Protein AF-0000000079570274 (afdb_homodimer)

Foldseek 3Di:
DAAEEEAAEAEPVFARPDPDDLDDPQDDDPVVLVVVVVQLVQAAEEEAEDVVLVVCQVPLVPCPPRPSCPSVSVQHHQYEYEDQPDDDSPHHNYDYDYDQLCVVLVVVRPDDGGHYYYYDRQVSLASNLVSVSHFKYKYWYGHDDPPDHDGNYDPPRDQPDWAWDDWDADPNRIIITMTTSDPPPDD/DAAEEEAAEAEPVFARPDPDDLDDPQDDDPVVLVVVVVQLVQAAEEEAEDVVLVVCQVPLVPCPPRPSCPSVSVQHHQYEYEDDPDDDSPHHNYDYDYDQLCVVLVVVRPDDGGHYYYYDRQVSLASNLVSVSHFKYKYWYGHDDPPDHDGNYDPPRDQPDWAWDDWDADPNRIIITMTTSDPPPDD

Organism: NCBI:txid1891644

Sequence (374 aa):
MRKLAITQNITLDGRIEMLDDWFDPNDQDAELLAELMRQSASEEYLLLGRQTFEDFRGYWPKQTDDTTGITAHLNQVTKVAVSSSMTDPDWENSTVAVGDPVAIARDLKQGEGGDIVVTGSITLCHALLFGDVVDELRLFYYPVVQGRGRRLFPKEYAVPRLRLLDVQQFTSGVTYAAYSLLIDKEKMRKLAITQNITLDGRIEMLDDWFDPNDQDAELLAELMRQSASEEYLLLGRQTFEDFRGYWPKQTDDTTGITAHLNQVTKVAVSSSMTDPDWENSTVAVGDPVAIARDLKQGEGGDIVVTGSITLCHALLFGDVVDELRLFYYPVVQGRGRRLFPKEYAVPRLRLLDVQQFTSGVTYAAYSLLIDKEK

Structure (mmCIF, N/CA/C/O backbone):
data_AF-0000000079570274-model_v1
#
loop_
_entity.id
_entity.type
_entity.pdbx_description
1 polymer 'Dihydrofolate reductase'
#
loop_
_atom_site.group_PDB
_atom_site.id
_atom_site.type_symbol
_atom_site.label_atom_id
_atom_site.label_alt_id
_atom_site.label_comp_id
_atom_site.label_asym_id
_atom_site.label_entity_id
_atom_site.label_seq_id
_atom_site.pdbx_PDB_ins_code
_atom_site.Cartn_x
_atom_site.Cartn_y
_atom_site.Cartn_z
_atom_site.occupancy
_atom_site.B_iso_or_equiv
_atom_site.auth_seq_id
_atom_site.auth_comp_id
_atom_site.auth_asym_id
_atom_site.auth_atom_id
_atom_site.pdbx_PDB_model_num
ATOM 1 N N . MET A 1 1 ? -16.953 -24.047 -1.393 1 91.75 1 MET A N 1
ATOM 2 C CA . MET A 1 1 ? -16.188 -23.562 -2.535 1 91.75 1 MET A CA 1
ATOM 3 C C . MET A 1 1 ? -14.758 -23.234 -2.129 1 91.75 1 MET A C 1
ATOM 5 O O . MET A 1 1 ? -14.516 -22.766 -1.012 1 91.75 1 MET A O 1
ATOM 9 N N . ARG A 1 2 ? -13.828 -23.562 -3.053 1 97.06 2 ARG A N 1
ATOM 10 C CA . ARG A 1 2 ? -12.422 -23.266 -2.783 1 97.06 2 ARG A CA 1
ATOM 11 C C . ARG A 1 2 ? -12.188 -21.766 -2.672 1 97.06 2 ARG A C 1
ATOM 13 O O . ARG A 1 2 ? -12.797 -20.984 -3.398 1 97.06 2 ARG A O 1
ATOM 20 N N . LYS A 1 3 ? -11.297 -21.406 -1.84 1 97.75 3 LYS A N 1
ATOM 21 C CA . LYS A 1 3 ? -10.859 -20.016 -1.724 1 97.75 3 LYS A CA 1
ATOM 22 C C . LYS A 1 3 ? -9.906 -19.641 -2.852 1 97.75 3 LYS A C 1
ATOM 24 O O . LYS A 1 3 ? -8.977 -20.391 -3.162 1 97.75 3 LYS A O 1
ATOM 29 N N . LEU A 1 4 ? -10.172 -18.562 -3.498 1 98.62 4 LEU A N 1
ATOM 30 C CA . LEU A 1 4 ? -9.211 -18 -4.434 1 98.62 4 LEU A CA 1
ATOM 31 C C . LEU A 1 4 ? -8.469 -16.828 -3.805 1 98.62 4 LEU A C 1
ATOM 33 O O . LEU A 1 4 ? -9.086 -15.82 -3.443 1 98.62 4 LEU A O 1
ATOM 37 N N . ALA A 1 5 ? -7.176 -16.969 -3.664 1 98.88 5 ALA A N 1
ATOM 38 C CA . ALA A 1 5 ? -6.34 -15.938 -3.061 1 98.88 5 ALA A CA 1
ATOM 39 C C . ALA A 1 5 ? -5.332 -15.391 -4.066 1 98.88 5 ALA A C 1
ATOM 41 O O . ALA A 1 5 ? -4.699 -16.156 -4.801 1 98.88 5 ALA A O 1
ATOM 42 N N . ILE A 1 6 ? -5.262 -14.094 -4.148 1 98.94 6 ILE A N 1
ATOM 43 C CA . ILE A 1 6 ? -4.145 -13.453 -4.836 1 98.94 6 ILE A CA 1
ATOM 44 C C . ILE A 1 6 ? -3.027 -13.156 -3.84 1 98.94 6 ILE A C 1
ATOM 46 O O . ILE A 1 6 ? -3.246 -12.484 -2.832 1 98.94 6 ILE A O 1
ATOM 50 N N . THR A 1 7 ? -1.88 -13.719 -4.055 1 98.88 7 THR A N 1
ATOM 51 C CA . THR A 1 7 ? -0.678 -13.477 -3.264 1 98.88 7 THR A CA 1
ATOM 52 C C . THR A 1 7 ? 0.364 -12.719 -4.078 1 98.88 7 THR A C 1
ATOM 54 O O . THR A 1 7 ? 0.787 -13.18 -5.141 1 98.88 7 THR A O 1
ATOM 57 N N . GLN A 1 8 ? 0.811 -11.547 -3.617 1 98.81 8 GLN A N 1
ATOM 58 C CA . GLN A 1 8 ? 1.748 -10.742 -4.395 1 98.81 8 GLN A CA 1
ATOM 59 C C . GLN A 1 8 ? 2.863 -10.195 -3.51 1 98.81 8 GLN A C 1
ATOM 61 O O . GLN A 1 8 ? 2.619 -9.789 -2.371 1 98.81 8 GLN A O 1
ATOM 66 N N . ASN A 1 9 ? 4.09 -10.281 -3.994 1 98.25 9 ASN A N 1
ATOM 67 C CA . ASN A 1 9 ? 5.086 -9.297 -3.586 1 98.25 9 ASN A CA 1
ATOM 68 C C . ASN A 1 9 ? 4.793 -7.922 -4.184 1 98.25 9 ASN A C 1
ATOM 70 O O . ASN A 1 9 ? 4.539 -7.805 -5.383 1 98.25 9 ASN A O 1
ATOM 74 N N . ILE A 1 10 ? 4.805 -6.941 -3.371 1 98.75 10 ILE A N 1
ATOM 75 C CA . ILE A 1 10 ? 4.316 -5.637 -3.809 1 98.75 10 ILE A CA 1
ATOM 76 C C . ILE A 1 10 ? 5.176 -4.535 -3.195 1 98.75 10 ILE A C 1
ATOM 78 O O . ILE A 1 10 ? 5.605 -4.641 -2.045 1 98.75 10 ILE A O 1
ATOM 82 N N . THR A 1 11 ? 5.516 -3.492 -3.969 1 98.69 11 THR A N 1
ATOM 83 C CA . THR A 1 11 ? 6.223 -2.326 -3.451 1 98.69 11 THR A CA 1
ATOM 84 C C . THR A 1 11 ? 5.27 -1.418 -2.676 1 98.69 11 THR A C 1
ATOM 86 O O . THR A 1 11 ? 4.051 -1.602 -2.723 1 98.69 11 THR A O 1
ATOM 89 N N . LEU A 1 12 ? 5.82 -0.428 -1.985 1 98.69 12 LEU A N 1
ATOM 90 C CA . LEU A 1 12 ? 5.008 0.472 -1.175 1 98.69 12 LEU A CA 1
ATOM 91 C C . LEU A 1 12 ? 4.102 1.329 -2.055 1 98.69 12 LEU A C 1
ATOM 93 O O . LEU A 1 12 ? 3.037 1.766 -1.618 1 98.69 12 LEU A O 1
ATOM 97 N N . ASP A 1 13 ? 4.531 1.549 -3.312 1 98.38 13 ASP A N 1
ATOM 98 C CA . ASP A 1 13 ? 3.715 2.344 -4.227 1 98.38 13 ASP A CA 1
ATOM 99 C C . ASP A 1 13 ? 2.812 1.45 -5.074 1 98.38 13 ASP A C 1
ATOM 101 O O . ASP A 1 13 ? 2.25 1.9 -6.074 1 98.38 13 ASP A O 1
ATOM 105 N N . GLY A 1 14 ? 2.684 0.132 -4.773 1 98.38 14 GLY A N 1
ATOM 106 C CA . GLY A 1 14 ? 1.646 -0.745 -5.289 1 98.38 14 GLY A CA 1
ATOM 107 C C . GLY A 1 14 ? 2.051 -1.461 -6.566 1 98.38 14 GLY A C 1
ATOM 108 O O . GLY A 1 14 ? 1.196 -1.968 -7.297 1 98.38 14 GLY A O 1
ATOM 109 N N . ARG A 1 15 ? 3.361 -1.455 -6.855 1 98.44 15 ARG A N 1
ATOM 110 C CA . ARG A 1 15 ? 3.834 -2.121 -8.062 1 98.44 15 ARG A CA 1
ATOM 111 C C . ARG A 1 15 ? 4.09 -3.604 -7.809 1 98.44 15 ARG A C 1
ATOM 113 O O . ARG A 1 15 ? 4.645 -3.973 -6.77 1 98.44 15 ARG A O 1
ATOM 120 N N . ILE A 1 16 ? 3.641 -4.41 -8.812 1 98.56 16 ILE A N 1
ATOM 121 C CA . ILE A 1 16 ? 3.92 -5.84 -8.688 1 98.56 16 ILE A CA 1
ATOM 122 C C . ILE A 1 16 ? 4.688 -6.316 -9.922 1 98.56 16 ILE A C 1
ATOM 124 O O . ILE A 1 16 ? 5.066 -7.488 -10.008 1 98.56 16 ILE A O 1
ATOM 128 N N . GLU A 1 17 ? 4.879 -5.438 -10.922 1 97.94 17 GLU A N 1
ATOM 129 C CA . GLU A 1 17 ? 5.844 -5.734 -11.977 1 97.94 17 GLU A CA 1
ATOM 130 C C . GLU A 1 17 ? 7.273 -5.562 -11.484 1 97.94 17 GLU A C 1
ATOM 132 O O . GLU A 1 17 ? 7.68 -4.461 -11.102 1 97.94 17 GLU A O 1
ATOM 137 N N . MET A 1 18 ? 7.984 -6.586 -11.492 1 95.56 18 MET A N 1
ATOM 138 C CA . MET A 1 18 ? 9.336 -6.574 -10.953 1 95.56 18 MET A CA 1
ATOM 139 C C . MET A 1 18 ? 10.336 -6.035 -11.977 1 95.56 18 MET A C 1
ATOM 141 O O . MET A 1 18 ? 10.867 -6.793 -12.789 1 95.56 18 MET A O 1
ATOM 145 N N . LEU A 1 19 ? 10.641 -4.789 -11.922 1 95.75 19 LEU A N 1
ATOM 146 C CA . LEU A 1 19 ? 11.484 -4.148 -12.93 1 95.75 19 LEU A CA 1
ATOM 147 C C . LEU A 1 19 ? 12.883 -3.885 -12.383 1 95.75 19 LEU A C 1
ATOM 149 O O . LEU A 1 19 ? 13.82 -3.66 -13.148 1 95.75 19 LEU A O 1
ATOM 153 N N . ASP A 1 20 ? 13.086 -3.908 -11.039 1 92.81 20 ASP A N 1
ATOM 154 C CA . ASP A 1 20 ? 14.375 -3.66 -10.391 1 92.81 20 ASP A CA 1
ATOM 155 C C . ASP A 1 20 ? 14.789 -4.844 -9.523 1 92.81 20 ASP A C 1
ATOM 157 O O . ASP A 1 20 ? 14.305 -5.961 -9.711 1 92.81 20 ASP A O 1
ATOM 161 N N . ASP A 1 21 ? 15.781 -4.66 -8.664 1 93.56 21 ASP A N 1
ATOM 162 C CA . ASP A 1 21 ? 16.359 -5.781 -7.918 1 93.56 21 ASP A CA 1
ATOM 163 C C . ASP A 1 21 ? 15.836 -5.809 -6.484 1 93.56 21 ASP A C 1
ATOM 165 O O . ASP A 1 21 ? 16.562 -6.148 -5.555 1 93.56 21 ASP A O 1
ATOM 169 N N . TRP A 1 22 ? 14.578 -5.438 -6.348 1 94.38 22 TRP A N 1
ATOM 170 C CA . TRP A 1 22 ? 14.086 -5.336 -4.977 1 94.38 22 TRP A CA 1
ATOM 171 C C . TRP A 1 22 ? 13.547 -6.68 -4.492 1 94.38 22 TRP A C 1
ATOM 173 O O . TRP A 1 22 ? 13.281 -6.855 -3.301 1 94.38 22 TRP A O 1
ATOM 183 N N . PHE A 1 23 ? 13.367 -7.629 -5.402 1 94 23 PHE A N 1
ATOM 184 C CA . PHE A 1 23 ? 12.875 -8.953 -5.055 1 94 23 PHE A CA 1
ATOM 185 C C . PHE A 1 23 ? 13.789 -10.039 -5.602 1 94 23 PHE A C 1
ATOM 187 O O . PHE A 1 23 ? 14.18 -10 -6.77 1 94 23 PHE A O 1
ATOM 194 N N . ASP A 1 24 ? 14.039 -10.969 -4.699 1 90.62 24 ASP A N 1
ATOM 195 C CA . ASP A 1 24 ? 14.781 -12.18 -5.035 1 90.62 24 ASP A CA 1
ATOM 196 C C . ASP A 1 24 ? 14.102 -13.414 -4.449 1 90.62 24 ASP A C 1
ATOM 198 O O . ASP A 1 24 ? 14.102 -13.609 -3.23 1 90.62 24 ASP A O 1
ATOM 202 N N . PRO A 1 25 ? 13.547 -14.312 -5.266 1 87.94 25 PRO A N 1
ATOM 203 C CA . PRO A 1 25 ? 12.82 -15.477 -4.758 1 87.94 25 PRO A CA 1
ATOM 204 C C . PRO A 1 25 ? 13.727 -16.438 -3.998 1 87.94 25 PRO A C 1
ATOM 206 O O . PRO A 1 25 ? 13.242 -17.297 -3.258 1 87.94 25 PRO A O 1
ATOM 209 N N . ASN A 1 26 ? 15.047 -16.266 -4.156 1 85.19 26 ASN A N 1
ATOM 210 C CA . ASN A 1 26 ? 15.984 -17.172 -3.504 1 85.19 26 ASN A CA 1
ATOM 211 C C . ASN A 1 26 ? 16.531 -16.578 -2.211 1 85.19 26 ASN A C 1
ATOM 213 O O . ASN A 1 26 ? 17.266 -17.234 -1.477 1 85.19 26 ASN A O 1
ATOM 217 N N . ASP A 1 27 ? 16.203 -15.359 -2.025 1 82.19 27 ASP A N 1
ATOM 218 C CA . ASP A 1 27 ? 16.734 -14.68 -0.852 1 82.19 27 ASP A CA 1
ATOM 219 C C . ASP A 1 27 ? 15.617 -14.164 0.049 1 82.19 27 ASP A C 1
ATOM 221 O O . ASP A 1 27 ? 15.359 -12.961 0.106 1 82.19 27 ASP A O 1
ATOM 225 N N . GLN A 1 28 ? 15.07 -15.141 0.782 1 85.19 28 GLN A N 1
ATOM 226 C CA . GLN A 1 28 ? 14.016 -14.805 1.732 1 85.19 28 GLN A CA 1
ATOM 227 C C . GLN A 1 28 ? 14.469 -15.055 3.168 1 85.19 28 GLN A C 1
ATOM 229 O O . GLN A 1 28 ? 15.164 -16.031 3.439 1 85.19 28 GLN A O 1
ATOM 234 N N . ASP A 1 29 ? 14.055 -14.055 3.965 1 90.19 29 ASP A N 1
ATOM 235 C CA . ASP A 1 29 ? 14.383 -14.359 5.355 1 90.19 29 ASP A CA 1
ATOM 236 C C . ASP A 1 29 ? 13.539 -15.523 5.867 1 90.19 29 ASP A C 1
ATOM 238 O O . ASP A 1 29 ? 12.516 -15.867 5.277 1 90.19 29 ASP A O 1
ATOM 242 N N . ALA A 1 30 ? 13.953 -16.156 6.984 1 93.31 30 ALA A N 1
ATOM 243 C CA . ALA A 1 30 ? 13.414 -17.422 7.484 1 93.31 30 ALA A CA 1
ATOM 244 C C . ALA A 1 30 ? 11.945 -17.281 7.879 1 93.31 30 ALA A C 1
ATOM 246 O O . ALA A 1 30 ? 11.141 -18.172 7.633 1 93.31 30 ALA A O 1
ATOM 247 N N . GLU A 1 31 ? 11.602 -16.172 8.461 1 96.38 31 GLU A N 1
ATOM 248 C CA . GLU A 1 31 ? 10.227 -15.977 8.906 1 96.38 31 GLU A CA 1
ATOM 249 C C . GLU A 1 31 ? 9.281 -15.797 7.719 1 96.38 31 GLU A C 1
ATOM 251 O O . GLU A 1 31 ? 8.164 -16.312 7.723 1 96.38 31 GLU A O 1
ATOM 256 N N . LEU A 1 32 ? 9.703 -15.008 6.777 1 96.62 32 LEU A N 1
ATOM 257 C CA . LEU A 1 32 ? 8.93 -14.812 5.559 1 96.62 32 LEU A CA 1
ATOM 258 C C . LEU A 1 32 ? 8.719 -16.141 4.828 1 96.62 32 LEU A C 1
ATOM 260 O O . LEU A 1 32 ? 7.602 -16.453 4.41 1 96.62 32 LEU A O 1
ATOM 264 N N . LEU A 1 33 ? 9.758 -16.922 4.746 1 96 33 LEU A N 1
ATOM 265 C CA . LEU A 1 33 ? 9.672 -18.234 4.102 1 96 33 LEU A CA 1
ATOM 266 C C . LEU A 1 33 ? 8.703 -19.141 4.848 1 96 33 LEU A C 1
ATOM 268 O O . LEU A 1 33 ? 7.938 -19.875 4.223 1 96 33 LEU A O 1
ATOM 272 N N . ALA A 1 34 ? 8.766 -19.094 6.156 1 96.81 34 ALA A N 1
ATOM 273 C CA . ALA A 1 34 ? 7.848 -19.891 6.957 1 96.81 34 ALA A CA 1
ATOM 274 C C . ALA A 1 34 ? 6.398 -19.531 6.648 1 96.81 34 ALA A C 1
ATOM 276 O O . ALA A 1 34 ? 5.539 -20.422 6.559 1 96.81 34 ALA A O 1
ATOM 277 N N . GLU A 1 35 ? 6.133 -18.266 6.504 1 97.38 35 GLU A N 1
ATOM 278 C CA . GLU A 1 35 ? 4.789 -17.828 6.152 1 97.38 35 GLU A CA 1
ATOM 279 C C . GLU A 1 35 ? 4.398 -18.312 4.758 1 97.38 35 GLU A C 1
ATOM 281 O O . GLU A 1 35 ? 3.271 -18.766 4.543 1 97.38 35 GLU A O 1
ATOM 286 N N . LEU A 1 36 ? 5.309 -18.266 3.82 1 96.62 36 LEU A N 1
ATOM 287 C CA . LEU A 1 36 ? 5.062 -18.75 2.469 1 96.62 36 LEU A CA 1
ATOM 288 C C . LEU A 1 36 ? 4.75 -20.25 2.482 1 96.62 36 LEU A C 1
ATOM 290 O O . LEU A 1 36 ? 3.811 -20.688 1.822 1 96.62 36 LEU A O 1
ATOM 294 N N . MET A 1 37 ? 5.504 -20.984 3.246 1 96.44 37 MET A N 1
ATOM 295 C CA . MET A 1 37 ? 5.305 -22.422 3.326 1 96.44 37 MET A CA 1
ATOM 296 C C . MET A 1 37 ? 3.979 -22.766 4.004 1 96.44 37 MET A C 1
ATOM 298 O O . MET A 1 37 ? 3.287 -23.703 3.602 1 96.44 37 MET A O 1
ATOM 302 N N . ARG A 1 38 ? 3.67 -21.969 5.02 1 97.44 38 ARG A N 1
ATOM 303 C CA . ARG A 1 38 ? 2.377 -22.156 5.672 1 97.44 38 ARG A CA 1
ATOM 304 C C . ARG A 1 38 ? 1.232 -21.969 4.68 1 97.44 38 ARG A C 1
ATOM 306 O O . ARG A 1 38 ? 0.304 -22.781 4.637 1 97.44 38 ARG A O 1
ATOM 313 N N . GLN A 1 39 ? 1.255 -20.953 3.887 1 97.75 39 GLN A N 1
ATOM 314 C CA . GLN A 1 39 ? 0.231 -20.688 2.883 1 97.75 39 GLN A CA 1
ATOM 315 C C . GLN A 1 39 ? 0.223 -21.766 1.806 1 97.75 39 GLN A C 1
ATOM 317 O O . GLN A 1 39 ? -0.842 -22.203 1.363 1 97.75 39 GLN A O 1
ATOM 322 N N . SER A 1 40 ? 1.406 -22.188 1.395 1 97.62 40 SER A N 1
ATOM 323 C CA . SER A 1 40 ? 1.549 -23.203 0.349 1 97.62 40 SER A CA 1
ATOM 324 C C . SER A 1 40 ? 0.955 -24.531 0.784 1 97.62 40 SER A C 1
ATOM 326 O O . SER A 1 40 ? 0.469 -25.312 -0.047 1 97.62 40 SER A O 1
ATOM 328 N N . ALA A 1 41 ? 0.995 -24.781 2.062 1 97 41 ALA A N 1
ATOM 329 C CA . ALA A 1 41 ? 0.517 -26.062 2.594 1 97 41 ALA A CA 1
ATOM 330 C C . ALA A 1 41 ? -0.97 -26.25 2.307 1 97 41 ALA A C 1
ATOM 332 O O . ALA A 1 41 ? -1.454 -27.375 2.23 1 97 41 ALA A O 1
ATOM 333 N N . SER A 1 42 ? -1.665 -25.172 2.105 1 97 42 SER A N 1
ATOM 334 C CA . SER A 1 42 ? -3.098 -25.266 1.847 1 97 42 SER A CA 1
ATOM 335 C C . SER A 1 42 ? -3.41 -25.031 0.372 1 97 42 SER A C 1
ATOM 337 O O . SER A 1 42 ? -4.578 -24.969 -0.02 1 97 42 SER A O 1
ATOM 339 N N . GLU A 1 43 ? -2.445 -24.906 -0.406 1 98.44 43 GLU A N 1
ATOM 340 C CA . GLU A 1 43 ? -2.631 -24.594 -1.818 1 98.44 43 GLU A CA 1
ATOM 341 C C . GLU A 1 43 ? -2.842 -25.859 -2.646 1 98.44 43 GLU A C 1
ATOM 343 O O . GLU A 1 43 ? -2.025 -26.781 -2.6 1 98.44 43 GLU A O 1
ATOM 348 N N . GLU A 1 44 ? -3.902 -25.859 -3.371 1 97.88 44 GLU A N 1
ATOM 349 C CA . GLU A 1 44 ? -4.191 -27 -4.25 1 97.88 44 GLU A CA 1
ATOM 350 C C . GLU A 1 44 ? -3.941 -26.641 -5.711 1 97.88 44 GLU A C 1
ATOM 352 O O . GLU A 1 44 ? -3.475 -27.469 -6.492 1 97.88 44 GLU A O 1
ATOM 357 N N . TYR A 1 45 ? -4.285 -25.422 -6.074 1 98.56 45 TYR A N 1
ATOM 358 C CA . TYR A 1 45 ? -4.09 -24.953 -7.441 1 98.56 45 TYR A CA 1
ATOM 359 C C . TYR A 1 45 ? -3.254 -23.672 -7.469 1 98.56 45 TYR A C 1
ATOM 361 O O . TYR A 1 45 ? -3.43 -22.797 -6.629 1 98.56 45 TYR A O 1
ATOM 369 N N . LEU A 1 46 ? -2.342 -23.672 -8.359 1 98.88 46 LEU A N 1
ATOM 370 C CA . LEU A 1 46 ? -1.65 -22.453 -8.758 1 98.88 46 LEU A CA 1
ATOM 371 C C . LEU A 1 46 ? -2.117 -21.984 -10.133 1 98.88 46 LEU A C 1
ATOM 373 O O . LEU A 1 46 ? -1.85 -22.641 -11.141 1 98.88 46 LEU A O 1
ATOM 377 N N . LEU A 1 47 ? -2.871 -20.938 -10.172 1 98.94 47 LEU A N 1
ATOM 378 C CA . LEU A 1 47 ? -3.447 -20.375 -11.391 1 98.94 47 LEU A CA 1
ATOM 379 C C . LEU A 1 47 ? -2.602 -19.219 -11.906 1 98.94 47 LEU A C 1
ATOM 381 O O . LEU A 1 47 ? -2.445 -18.203 -11.219 1 98.94 47 LEU A O 1
ATOM 385 N N . LEU A 1 48 ? -2.051 -19.328 -13.094 1 98.94 48 LEU A N 1
ATOM 386 C CA . LEU A 1 48 ? -1.112 -18.344 -13.609 1 98.94 48 LEU A CA 1
ATOM 387 C C . LEU A 1 48 ? -1.511 -17.891 -15.008 1 98.94 48 LEU A C 1
ATOM 389 O O . LEU A 1 48 ? -2.035 -18.672 -15.797 1 98.94 48 LEU A O 1
ATOM 393 N N . GLY A 1 49 ? -1.259 -16.625 -15.289 1 98.81 49 GLY A N 1
ATOM 394 C CA . GLY A 1 49 ? -1.229 -16.203 -16.688 1 98.81 49 GLY A CA 1
ATOM 395 C C . GLY A 1 49 ? -0.038 -16.75 -17.453 1 98.81 49 GLY A C 1
ATOM 396 O O . GLY A 1 49 ? 0.931 -17.219 -16.844 1 98.81 49 GLY A O 1
ATOM 397 N N . ARG A 1 50 ? -0.069 -16.609 -18.719 1 98.19 50 ARG A N 1
ATOM 398 C CA . ARG A 1 50 ? 0.906 -17.234 -19.609 1 98.19 50 ARG A CA 1
ATOM 399 C C . ARG A 1 50 ? 2.322 -16.766 -19.266 1 98.19 50 ARG A C 1
ATOM 401 O O . ARG A 1 50 ? 3.215 -17.594 -19.062 1 98.19 50 ARG A O 1
ATOM 408 N 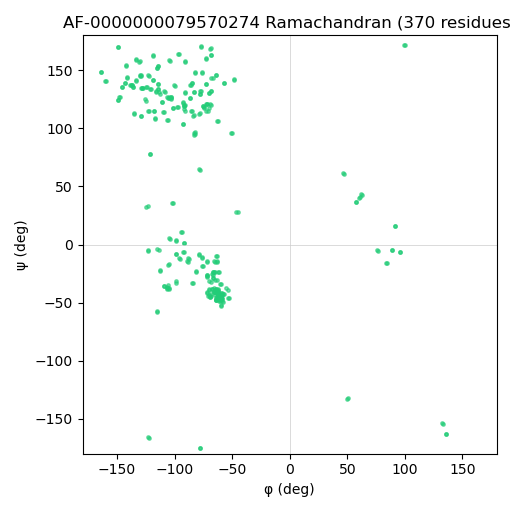N . GLN A 1 51 ? 2.551 -15.461 -19.203 1 97.69 51 GLN A N 1
ATOM 409 C CA . GLN A 1 51 ? 3.898 -14.938 -19.016 1 97.69 51 GLN A CA 1
ATOM 410 C C . GLN A 1 51 ? 4.488 -15.383 -17.672 1 97.69 51 GLN A C 1
ATOM 412 O O . GLN A 1 51 ? 5.633 -15.836 -17.625 1 97.69 51 GLN A O 1
ATOM 417 N N . THR A 1 52 ? 3.721 -15.258 -16.578 1 98.44 52 THR A N 1
ATOM 418 C CA . THR A 1 52 ? 4.207 -15.695 -15.281 1 98.44 52 THR A CA 1
ATOM 419 C C . THR A 1 52 ? 4.473 -17.203 -15.281 1 98.44 52 THR A C 1
ATOM 421 O O . THR A 1 52 ? 5.469 -17.656 -14.727 1 98.44 52 THR A O 1
ATOM 424 N N . PHE A 1 53 ? 3.605 -17.984 -15.922 1 98.69 53 PHE A N 1
ATOM 425 C CA . PHE A 1 53 ? 3.803 -19.422 -16.031 1 98.69 53 PHE A CA 1
ATOM 426 C C . PHE A 1 53 ? 5.125 -19.75 -16.719 1 98.69 53 PHE A C 1
ATOM 428 O O . PHE A 1 53 ? 5.914 -20.547 -16.219 1 98.69 53 PHE A O 1
ATOM 435 N N . GLU A 1 54 ? 5.344 -19.094 -17.828 1 98.25 54 GLU A N 1
ATOM 436 C CA . GLU A 1 54 ? 6.566 -19.344 -18.578 1 98.25 54 GLU A CA 1
ATOM 437 C C . GLU A 1 54 ? 7.797 -18.906 -17.797 1 98.25 54 GLU A C 1
ATOM 439 O O . GLU A 1 54 ? 8.844 -19.562 -17.859 1 98.25 54 GLU A O 1
ATOM 444 N N . ASP A 1 55 ? 7.699 -17.828 -17.094 1 97.56 55 ASP A N 1
ATOM 445 C CA . ASP A 1 55 ? 8.797 -17.375 -16.25 1 97.56 55 ASP A CA 1
ATOM 446 C C . ASP A 1 55 ? 9.109 -18.422 -15.172 1 97.56 55 ASP A C 1
ATOM 448 O O . ASP A 1 55 ? 10.273 -18.75 -14.938 1 97.56 55 ASP A O 1
ATOM 452 N N . PHE A 1 56 ? 8.039 -18.906 -14.477 1 97.94 56 PHE A N 1
ATOM 453 C CA . PHE A 1 56 ? 8.211 -19.922 -13.453 1 97.94 56 PHE A CA 1
ATOM 454 C C . PHE A 1 56 ? 8.836 -21.188 -14.031 1 97.94 56 PHE A C 1
ATOM 456 O O . PHE A 1 56 ? 9.812 -21.703 -13.492 1 97.94 56 PHE A O 1
ATOM 463 N N . ARG A 1 57 ? 8.344 -21.578 -15.117 1 97.5 57 ARG A N 1
ATOM 464 C CA . ARG A 1 57 ? 8.805 -22.812 -15.773 1 97.5 57 ARG A CA 1
ATOM 465 C C . ARG A 1 57 ? 10.273 -22.703 -16.156 1 97.5 57 ARG A C 1
ATOM 467 O O . ARG A 1 57 ? 11.008 -23.688 -16.109 1 97.5 57 ARG A O 1
ATOM 474 N N . GLY A 1 58 ? 10.633 -21.547 -16.594 1 96.94 58 GLY A N 1
ATOM 475 C CA . GLY A 1 58 ? 12.008 -21.344 -17.031 1 96.94 58 GLY A CA 1
ATOM 476 C C . GLY A 1 58 ? 12.984 -21.203 -15.867 1 96.94 58 GLY A C 1
ATOM 477 O O . GLY A 1 58 ? 14.195 -21.344 -16.047 1 96.94 58 GLY A O 1
ATOM 478 N N . TYR A 1 59 ? 12.523 -21.062 -14.664 1 96.19 59 TYR A N 1
ATOM 479 C CA . TYR A 1 59 ? 13.383 -20.75 -13.531 1 96.19 59 TYR A CA 1
ATOM 480 C C . TYR A 1 59 ? 13.391 -21.891 -12.516 1 96.19 59 TYR A C 1
ATOM 482 O O . TYR A 1 59 ? 14.445 -22.453 -12.219 1 96.19 59 TYR A O 1
ATOM 490 N N . TRP A 1 60 ? 12.297 -22.281 -12.008 1 95.81 60 TRP A N 1
ATOM 491 C CA . TRP A 1 60 ? 12.203 -23.094 -10.797 1 95.81 60 TRP A CA 1
ATOM 492 C C . TRP A 1 60 ? 12.664 -24.516 -11.055 1 95.81 60 TRP A C 1
ATOM 494 O O . TRP A 1 60 ? 13.391 -25.109 -10.25 1 95.81 60 TRP A O 1
ATOM 504 N N . PRO A 1 61 ? 12.297 -25.141 -12.219 1 94.88 61 PRO A N 1
ATOM 505 C CA . PRO A 1 61 ? 12.766 -26.516 -12.477 1 94.88 61 PRO A CA 1
ATOM 506 C C . PRO A 1 61 ? 14.289 -26.594 -12.586 1 94.88 61 PRO A C 1
ATOM 508 O O . PRO A 1 61 ? 14.859 -27.688 -12.469 1 94.88 61 PRO A O 1
ATOM 511 N N . LYS A 1 62 ? 14.883 -25.422 -12.75 1 93.56 62 LYS A N 1
ATOM 512 C CA . LYS A 1 62 ? 16.328 -25.391 -12.914 1 93.56 62 LYS A CA 1
ATOM 513 C C . LYS A 1 62 ? 17.031 -25.219 -11.57 1 93.56 62 LYS A C 1
ATOM 515 O O . LYS A 1 62 ? 18.266 -25.281 -11.492 1 93.56 62 LYS A O 1
ATOM 520 N N . GLN A 1 63 ? 16.25 -25 -10.547 1 91.75 63 GLN A N 1
ATOM 521 C CA . GLN A 1 63 ? 16.828 -24.844 -9.219 1 91.75 63 GLN A CA 1
ATOM 522 C C . GLN A 1 63 ? 17.094 -26.203 -8.57 1 91.75 63 GLN A C 1
ATOM 524 O O . GLN A 1 63 ? 16.203 -26.766 -7.941 1 91.75 63 GLN A O 1
ATOM 529 N N . THR A 1 64 ? 18.312 -26.734 -8.656 1 87.88 64 THR A N 1
ATOM 530 C CA . THR A 1 64 ? 18.641 -28.078 -8.188 1 87.88 64 THR A CA 1
ATOM 531 C C . THR A 1 64 ? 19.047 -28.062 -6.719 1 87.88 64 THR A C 1
ATOM 533 O O . THR A 1 64 ? 19.016 -29.094 -6.043 1 87.88 64 THR A O 1
ATOM 536 N N . ASP A 1 65 ? 19.344 -26.906 -6.168 1 89.69 65 ASP A N 1
ATOM 537 C CA . ASP A 1 65 ? 19.797 -26.781 -4.785 1 89.69 65 ASP A CA 1
ATOM 538 C C . ASP A 1 65 ? 18.891 -25.844 -3.986 1 89.69 65 ASP A C 1
ATOM 540 O O . ASP A 1 65 ? 19.359 -25.172 -3.066 1 89.69 65 ASP A O 1
ATOM 544 N N . ASP A 1 66 ? 17.625 -25.891 -4.371 1 89.81 66 ASP A N 1
ATOM 545 C CA . ASP A 1 66 ? 16.688 -24.984 -3.697 1 89.81 66 ASP A CA 1
ATOM 546 C C . ASP A 1 66 ? 16.406 -25.453 -2.27 1 89.81 66 ASP A C 1
ATOM 548 O O . ASP A 1 66 ? 15.828 -26.516 -2.061 1 89.81 66 ASP A O 1
ATOM 552 N N . THR A 1 67 ? 16.828 -24.656 -1.302 1 88.94 67 THR A N 1
ATOM 553 C CA . THR A 1 67 ? 16.609 -25.016 0.097 1 88.94 67 THR A CA 1
ATOM 554 C C . THR A 1 67 ? 15.391 -24.297 0.663 1 88.94 67 THR A C 1
ATOM 556 O O . THR A 1 67 ? 15.047 -24.469 1.833 1 88.94 67 THR A O 1
ATOM 559 N N . THR A 1 68 ? 14.664 -23.531 -0.136 1 90.31 68 THR A N 1
ATOM 560 C CA . THR A 1 68 ? 13.531 -22.75 0.341 1 90.31 68 THR A CA 1
ATOM 561 C C . THR A 1 68 ? 12.289 -23.609 0.458 1 90.31 68 THR A C 1
ATOM 563 O O . THR A 1 68 ? 11.344 -23.266 1.176 1 90.31 68 THR A O 1
ATOM 566 N N . GLY A 1 69 ? 12.234 -24.75 -0.297 1 93 69 GLY A N 1
ATOM 567 C CA . GLY A 1 69 ? 11.047 -25.578 -0.367 1 93 69 GLY A CA 1
ATOM 568 C C . GLY A 1 69 ? 10.086 -25.156 -1.462 1 93 69 GLY A C 1
ATOM 569 O O . GLY A 1 69 ? 9.094 -25.844 -1.726 1 93 69 GLY A O 1
ATOM 570 N N . ILE A 1 70 ? 10.367 -24.094 -2.123 1 95.12 70 ILE A N 1
ATOM 571 C CA . ILE A 1 70 ? 9.461 -23.547 -3.131 1 95.12 70 ILE A CA 1
ATOM 572 C C . ILE A 1 70 ? 9.422 -24.484 -4.34 1 95.12 70 ILE A C 1
ATOM 574 O O . ILE A 1 70 ? 8.344 -24.828 -4.828 1 95.12 70 ILE A O 1
ATOM 578 N N . THR A 1 71 ? 10.562 -24.922 -4.762 1 95 71 THR A N 1
ATOM 579 C CA . THR A 1 71 ? 10.625 -25.844 -5.887 1 95 71 THR A CA 1
ATOM 580 C C . THR A 1 71 ? 9.859 -27.125 -5.582 1 95 71 THR A C 1
ATOM 582 O O . THR A 1 71 ? 9.094 -27.609 -6.418 1 95 71 THR A O 1
ATOM 585 N N . ALA A 1 72 ? 10.109 -27.641 -4.406 1 94.75 72 ALA A N 1
ATOM 586 C CA . ALA A 1 72 ? 9.422 -28.859 -4 1 94.75 72 ALA A CA 1
ATOM 587 C C . ALA A 1 72 ? 7.906 -28.688 -4.035 1 94.75 72 ALA A C 1
ATOM 589 O O . ALA A 1 72 ? 7.176 -29.547 -4.52 1 94.75 72 ALA A O 1
ATOM 590 N N . HIS A 1 73 ? 7.461 -27.547 -3.545 1 96.69 73 HIS A N 1
ATOM 591 C CA . HIS A 1 73 ? 6.031 -27.266 -3.559 1 96.69 73 HIS A CA 1
ATOM 592 C C . HIS A 1 73 ? 5.508 -27.141 -4.984 1 96.69 73 HIS A C 1
ATOM 594 O O . HIS A 1 73 ? 4.469 -27.719 -5.316 1 96.69 73 HIS A O 1
ATOM 600 N N . LEU A 1 74 ? 6.242 -26.438 -5.848 1 97.12 74 LEU A N 1
ATOM 601 C CA . LEU A 1 74 ? 5.809 -26.203 -7.223 1 97.12 74 LEU A CA 1
ATOM 602 C C . LEU A 1 74 ? 5.766 -27.5 -8.008 1 97.12 74 LEU A C 1
ATOM 604 O O . LEU A 1 74 ? 4.992 -27.625 -8.961 1 97.12 74 LEU A O 1
ATOM 608 N N . ASN A 1 75 ? 6.5 -28.484 -7.613 1 94.88 75 ASN A N 1
ATOM 609 C CA . ASN A 1 75 ? 6.488 -29.797 -8.25 1 94.88 75 ASN A CA 1
ATOM 610 C C . ASN A 1 75 ? 5.246 -30.594 -7.867 1 94.88 75 ASN A C 1
ATOM 612 O O . ASN A 1 75 ? 4.891 -31.562 -8.547 1 94.88 75 ASN A O 1
ATOM 616 N N . GLN A 1 76 ? 4.617 -30.219 -6.832 1 96.19 76 GLN A N 1
ATOM 617 C CA . GLN A 1 76 ? 3.49 -30.984 -6.32 1 96.19 76 GLN A CA 1
ATOM 618 C C . GLN A 1 76 ? 2.164 -30.297 -6.652 1 96.19 76 GLN A C 1
ATOM 620 O O . GLN A 1 76 ? 1.171 -30.969 -6.934 1 96.19 76 GLN A O 1
ATOM 625 N N . VAL A 1 77 ? 2.113 -29 -6.582 1 98.31 77 VAL A N 1
ATOM 626 C CA . VAL A 1 77 ? 0.873 -28.25 -6.75 1 98.31 77 VAL A CA 1
ATOM 627 C C . VAL A 1 77 ? 0.379 -28.391 -8.188 1 98.31 77 VAL A C 1
ATOM 629 O O . VAL A 1 77 ? 1.182 -28.469 -9.125 1 98.31 77 VAL A O 1
ATOM 632 N N . THR A 1 78 ? -0.93 -28.469 -8.359 1 98.38 78 THR A N 1
ATOM 633 C CA . THR A 1 78 ? -1.499 -28.453 -9.703 1 98.38 78 THR A CA 1
ATOM 634 C C . THR A 1 78 ? -1.473 -27.047 -10.297 1 98.38 78 THR A C 1
ATOM 636 O O . THR A 1 78 ? -2.09 -26.141 -9.75 1 98.38 78 THR A O 1
ATOM 639 N N . LYS A 1 79 ? -0.765 -26.922 -11.398 1 98.75 79 LYS A N 1
ATOM 640 C CA . LYS A 1 79 ? -0.656 -25.625 -12.047 1 98.75 79 LYS A CA 1
ATOM 641 C C . LYS A 1 79 ? -1.608 -25.516 -13.234 1 98.75 79 LYS A C 1
ATOM 643 O O . LYS A 1 79 ? -1.765 -26.469 -14 1 98.75 79 LYS A O 1
ATOM 648 N N . VAL A 1 80 ? -2.266 -24.391 -13.344 1 98.81 80 VAL A N 1
ATOM 649 C CA . VAL A 1 80 ? -3.148 -24.094 -14.469 1 98.81 80 VAL A CA 1
ATOM 650 C C . VAL A 1 80 ? -2.688 -22.812 -15.164 1 98.81 80 VAL A C 1
ATOM 652 O O . VAL A 1 80 ? -2.709 -21.734 -14.562 1 98.81 80 VAL A O 1
ATOM 655 N N . ALA A 1 81 ? -2.262 -22.938 -16.391 1 98.88 81 ALA A N 1
ATOM 656 C CA . ALA A 1 81 ? -1.894 -21.781 -17.203 1 98.88 81 ALA A CA 1
ATOM 657 C C . ALA A 1 81 ? -3.084 -21.281 -18.016 1 98.88 81 ALA A C 1
ATOM 659 O O . ALA A 1 81 ? -3.586 -21.984 -18.891 1 98.88 81 ALA A O 1
ATOM 660 N N . VAL A 1 82 ? -3.52 -20.062 -17.75 1 98.81 82 VAL A N 1
ATOM 661 C CA . VAL A 1 82 ? -4.574 -19.453 -18.547 1 98.81 82 VAL A CA 1
ATOM 662 C C . VAL A 1 82 ? -3.967 -18.812 -19.797 1 98.81 82 VAL A C 1
ATOM 664 O O . VAL A 1 82 ? -3.258 -17.812 -19.688 1 98.81 82 VAL A O 1
ATOM 667 N N . SER A 1 83 ? -4.238 -19.375 -20.891 1 97.88 83 SER A N 1
ATOM 668 C CA . SER A 1 83 ? -3.611 -18.922 -22.125 1 97.88 83 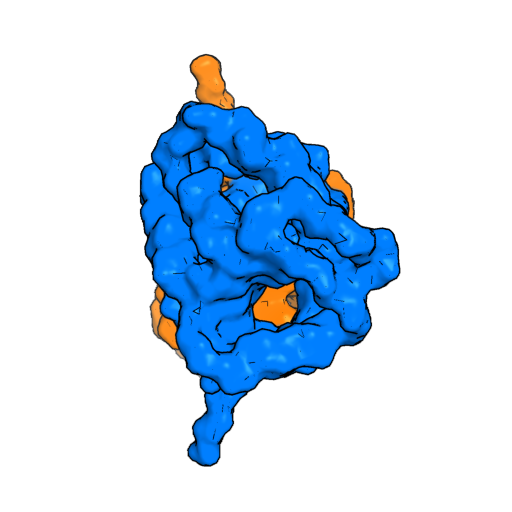SER A CA 1
ATOM 669 C C . SER A 1 83 ? -4.406 -19.359 -23.344 1 97.88 83 SER A C 1
ATOM 671 O O . SER A 1 83 ? -4.918 -20.484 -23.391 1 97.88 83 SER A O 1
ATOM 673 N N . SER A 1 84 ? -4.449 -18.438 -24.266 1 95.5 84 SER A N 1
ATOM 674 C CA . SER A 1 84 ? -5.109 -18.781 -25.516 1 95.5 84 SER A CA 1
ATOM 675 C C . SER A 1 84 ? -4.094 -19.234 -26.562 1 95.5 84 SER A C 1
ATOM 677 O O . SER A 1 84 ? -4.473 -19.797 -27.594 1 95.5 84 SER A O 1
ATOM 679 N N . SER A 1 85 ? -2.861 -19.062 -26.344 1 94.56 85 SER A N 1
ATOM 680 C CA . SER A 1 85 ? -1.865 -19.328 -27.375 1 94.56 85 SER A CA 1
ATOM 681 C C . SER A 1 85 ? -0.983 -20.516 -27 1 94.56 85 SER A C 1
ATOM 683 O O . SER A 1 85 ? -0.411 -21.172 -27.875 1 94.56 85 SER A O 1
ATOM 685 N N . MET A 1 86 ? -0.891 -20.828 -25.75 1 94.88 86 MET A N 1
ATOM 686 C CA . MET A 1 86 ? -0.054 -21.938 -25.312 1 94.88 86 MET A CA 1
ATOM 687 C C . MET A 1 86 ? -0.743 -23.266 -25.562 1 94.88 86 MET A C 1
ATOM 689 O O . MET A 1 86 ? -1.916 -23.438 -25.219 1 94.88 86 MET A O 1
ATOM 693 N N . THR A 1 87 ? -0.014 -24.219 -26.156 1 91.12 87 THR A N 1
ATOM 694 C CA . THR A 1 87 ? -0.618 -25.516 -26.469 1 91.12 87 THR A CA 1
ATOM 695 C C . THR A 1 87 ? -0.112 -26.594 -25.516 1 91.12 87 THR A C 1
ATOM 697 O O . THR A 1 87 ? -0.867 -27.484 -25.125 1 91.12 87 THR A O 1
ATOM 700 N N . ASP A 1 88 ? 1.13 -26.547 -25.125 1 93.62 88 ASP A N 1
ATOM 701 C CA . ASP A 1 88 ? 1.745 -27.469 -24.188 1 93.62 88 ASP A CA 1
ATOM 702 C C . ASP A 1 88 ? 2.373 -26.734 -23.016 1 93.62 88 ASP A C 1
ATOM 704 O O . ASP A 1 88 ? 3.266 -25.891 -23.203 1 93.62 88 ASP A O 1
ATOM 708 N N . PRO A 1 89 ? 1.984 -27.062 -21.828 1 96.25 89 PRO A N 1
ATOM 709 C CA . PRO A 1 89 ? 2.57 -26.359 -20.672 1 96.25 89 PRO A CA 1
ATOM 710 C C . PRO A 1 89 ? 4.043 -26.703 -20.469 1 96.25 89 PRO A C 1
ATOM 712 O O . PRO A 1 89 ? 4.82 -25.844 -20.016 1 96.25 89 PRO A O 1
ATOM 715 N N . ASP A 1 90 ? 4.453 -27.953 -20.812 1 96.5 90 ASP A N 1
ATOM 716 C CA . ASP A 1 90 ? 5.836 -28.422 -20.734 1 96.5 90 ASP A CA 1
ATOM 717 C C . ASP A 1 90 ? 6.387 -28.281 -19.328 1 96.5 90 ASP A C 1
ATOM 719 O O . ASP A 1 90 ? 7.508 -27.797 -19.141 1 96.5 90 ASP A O 1
ATOM 723 N N . TRP A 1 91 ? 5.609 -28.5 -18.281 1 97.25 91 TRP A N 1
ATOM 724 C CA . TRP A 1 91 ? 5.949 -28.484 -16.875 1 97.25 91 TRP A CA 1
ATOM 725 C C . TRP A 1 91 ? 5.09 -29.484 -16.094 1 97.25 91 TRP A C 1
ATOM 727 O O . TRP A 1 91 ? 3.865 -29.5 -16.25 1 97.25 91 TRP A O 1
ATOM 737 N N . GLU A 1 92 ? 5.734 -30.391 -15.305 1 95.38 92 GLU A N 1
ATOM 738 C CA . GLU A 1 92 ? 5.016 -31.422 -14.57 1 95.38 92 GLU A CA 1
ATOM 739 C C . GLU A 1 92 ? 3.834 -30.844 -13.805 1 95.38 92 GLU A C 1
ATOM 741 O O . GLU A 1 92 ? 3.908 -29.719 -13.297 1 95.38 92 GLU A O 1
ATOM 746 N N . ASN A 1 93 ? 2.697 -31.594 -13.758 1 97.69 93 ASN A N 1
ATOM 747 C CA . ASN A 1 93 ? 1.497 -31.266 -13 1 97.69 93 ASN A CA 1
ATOM 748 C C . ASN A 1 93 ? 0.892 -29.938 -13.461 1 97.69 93 ASN A C 1
ATOM 750 O O . ASN A 1 93 ? 0.549 -29.094 -12.633 1 97.69 93 ASN A O 1
ATOM 754 N N . SER A 1 94 ? 0.889 -29.719 -14.773 1 98.31 94 SER A N 1
ATOM 755 C CA . SER A 1 94 ? 0.38 -28.469 -15.32 1 98.31 94 SER A CA 1
ATOM 756 C C . SER A 1 94 ? -0.625 -28.719 -16.438 1 98.31 94 SER A C 1
ATOM 758 O O . SER A 1 94 ? -0.484 -29.672 -17.203 1 98.31 94 SER A O 1
ATOM 760 N N . THR A 1 95 ? -1.591 -27.906 -16.562 1 98.06 95 THR A N 1
ATOM 761 C CA . THR A 1 95 ? -2.537 -27.891 -17.672 1 98.06 95 THR A CA 1
ATOM 762 C C . THR A 1 95 ? -2.688 -26.484 -18.234 1 98.06 95 THR A C 1
ATOM 764 O O . THR A 1 95 ? -2.361 -25.5 -17.578 1 98.06 95 THR A O 1
ATOM 767 N N . VAL A 1 96 ? -3.117 -26.438 -19.469 1 98.5 96 VAL A N 1
ATOM 768 C CA . VAL A 1 96 ? -3.453 -25.156 -20.109 1 98.5 96 VAL A CA 1
ATOM 769 C C . VAL A 1 96 ? -4.969 -24.984 -20.156 1 98.5 96 VAL A C 1
ATOM 771 O O . VAL A 1 96 ? -5.695 -25.906 -20.562 1 98.5 96 VAL A O 1
ATOM 774 N N . ALA A 1 97 ? -5.434 -23.938 -19.656 1 98.38 97 ALA A N 1
ATOM 775 C CA . ALA A 1 97 ? -6.855 -23.594 -19.734 1 98.38 97 ALA A CA 1
ATOM 776 C C . ALA A 1 97 ? -7.094 -22.469 -20.75 1 98.38 97 ALA A C 1
ATOM 778 O O . ALA A 1 97 ? -6.477 -21.406 -20.656 1 98.38 97 ALA A O 1
ATOM 779 N N . VAL A 1 98 ? -7.973 -22.719 -21.656 1 97.5 98 VAL A N 1
ATOM 780 C CA . VAL A 1 98 ? -8.32 -21.75 -22.688 1 97.5 98 VAL A CA 1
ATOM 781 C C . VAL A 1 98 ? -9.711 -21.188 -22.422 1 97.5 98 VAL A C 1
ATOM 783 O O . VAL A 1 98 ? -10.656 -21.938 -22.156 1 97.5 98 VAL A O 1
ATOM 786 N N . GLY A 1 99 ? -9.797 -19.859 -22.469 1 97.06 99 GLY A N 1
ATOM 787 C CA . GLY A 1 99 ? -11.109 -19.25 -22.297 1 97.06 99 GLY A CA 1
ATOM 788 C C . GLY A 1 99 ? -11.086 -18.047 -21.359 1 97.06 99 GLY A C 1
ATOM 789 O O . GLY A 1 99 ? -10.039 -17.422 -21.172 1 97.06 99 GLY A O 1
ATOM 790 N N . ASP A 1 100 ? -12.281 -17.672 -20.891 1 98.25 100 ASP A N 1
ATOM 791 C CA . ASP A 1 100 ? -12.453 -16.547 -19.984 1 98.25 100 ASP A CA 1
ATOM 792 C C . ASP A 1 10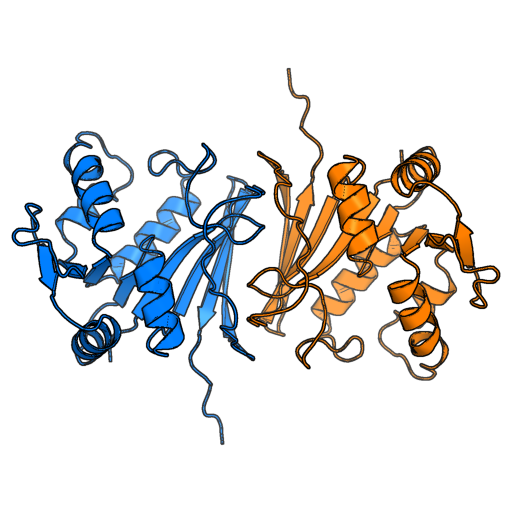0 ? -11.859 -16.828 -18.609 1 98.25 100 ASP A C 1
ATOM 794 O O . ASP A 1 100 ? -12.258 -17.797 -17.953 1 98.25 100 ASP A O 1
ATOM 798 N N . PRO A 1 101 ? -10.914 -16.016 -18.219 1 98.62 101 PRO A N 1
ATOM 799 C CA . PRO A 1 101 ? -10.25 -16.25 -16.938 1 98.62 101 PRO A CA 1
ATOM 800 C C . PRO A 1 101 ? -11.242 -16.359 -15.773 1 98.62 101 PRO A C 1
ATOM 802 O O . PRO A 1 101 ? -11.031 -17.156 -14.852 1 98.62 101 PRO A O 1
ATOM 805 N N . VAL A 1 102 ? -12.273 -15.57 -15.758 1 98.75 102 VAL A N 1
ATOM 806 C CA . VAL A 1 102 ? -13.25 -15.555 -14.672 1 98.75 102 VAL A CA 1
ATOM 807 C C . VAL A 1 102 ? -14.039 -16.859 -14.664 1 98.75 102 VAL A C 1
ATOM 809 O O . VAL A 1 102 ? -14.273 -17.438 -13.602 1 98.75 102 VAL A O 1
ATOM 812 N N . ALA A 1 103 ? -14.438 -17.328 -15.828 1 98.62 103 ALA A N 1
ATOM 813 C CA . ALA A 1 103 ? -15.133 -18.609 -15.922 1 98.62 103 ALA A CA 1
ATOM 814 C C . ALA A 1 103 ? -14.242 -19.766 -15.445 1 98.62 103 ALA A C 1
ATOM 816 O O . ALA A 1 103 ? -14.703 -20.656 -14.734 1 98.62 103 ALA A O 1
ATOM 817 N N . ILE A 1 104 ? -13.008 -19.688 -15.875 1 98.44 104 ILE A N 1
ATOM 818 C CA . ILE A 1 104 ? -12.047 -20.703 -15.469 1 98.44 104 ILE A CA 1
ATOM 819 C C . ILE A 1 104 ? -11.914 -20.719 -13.945 1 98.44 104 ILE A C 1
ATOM 821 O O . ILE A 1 104 ? -11.953 -21.781 -13.32 1 98.44 104 ILE A O 1
ATOM 825 N N . ALA A 1 105 ? -11.789 -19.578 -13.336 1 98.69 105 ALA A N 1
ATOM 826 C CA . ALA A 1 105 ? -11.664 -19.453 -11.883 1 98.69 105 ALA A CA 1
ATOM 827 C C . ALA A 1 105 ? -12.922 -19.969 -11.188 1 98.69 105 ALA A C 1
ATOM 829 O O . ALA A 1 105 ? -12.836 -20.688 -10.188 1 98.69 105 ALA A O 1
ATOM 830 N N . ARG A 1 106 ? -14.078 -19.625 -11.672 1 98.25 106 ARG A N 1
ATOM 831 C CA . ARG A 1 106 ? -15.328 -20.062 -11.07 1 98.25 106 ARG A CA 1
ATOM 832 C C . ARG A 1 106 ? -15.438 -21.578 -11.094 1 98.25 106 ARG A C 1
ATOM 834 O O . ARG A 1 106 ? -15.906 -22.188 -10.125 1 98.25 106 ARG A O 1
ATOM 841 N N . ASP A 1 107 ? -15.062 -22.125 -12.188 1 97.81 107 ASP A N 1
ATOM 842 C CA . ASP A 1 107 ? -15.094 -23.578 -12.297 1 97.81 107 ASP A CA 1
ATOM 843 C C . ASP A 1 107 ? -14.172 -24.219 -11.258 1 97.81 107 ASP A C 1
ATOM 845 O O . ASP A 1 107 ? -14.555 -25.188 -10.602 1 97.81 107 ASP A O 1
ATOM 849 N N . LEU A 1 108 ? -12.969 -23.719 -11.141 1 97.88 108 LEU A N 1
ATOM 850 C CA . LEU A 1 108 ? -12.016 -24.25 -10.172 1 97.88 108 LEU A CA 1
ATOM 851 C C . LEU A 1 108 ? -12.562 -24.109 -8.75 1 97.88 108 LEU A C 1
ATOM 853 O O . LEU A 1 108 ? -12.297 -24.953 -7.891 1 97.88 108 LEU A O 1
ATOM 857 N N . LYS A 1 109 ? -13.32 -23.047 -8.484 1 97.81 109 LYS A N 1
ATOM 858 C CA . LYS A 1 109 ? -13.836 -22.75 -7.152 1 97.81 109 LYS A CA 1
ATOM 859 C C . LYS A 1 109 ? -14.938 -23.734 -6.762 1 97.81 109 LYS A C 1
ATOM 861 O O . LYS A 1 109 ? -15.234 -23.906 -5.578 1 97.81 109 LYS A O 1
ATOM 866 N N . GLN A 1 110 ? -15.711 -24.344 -7.652 1 95.62 110 GLN A N 1
ATOM 867 C CA . GLN A 1 110 ? -16.844 -25.234 -7.379 1 95.62 110 GLN A CA 1
ATOM 868 C C . GLN A 1 110 ? -16.375 -26.5 -6.66 1 95.62 110 GLN A C 1
ATOM 870 O O . GLN A 1 110 ? -17.141 -27.109 -5.906 1 95.62 110 GLN A O 1
ATOM 875 N N . GLY A 1 111 ? -15.234 -26.844 -6.484 1 87.81 111 GLY A N 1
ATOM 876 C CA . GLY A 1 111 ? -14.742 -28.031 -5.789 1 87.81 111 GLY A CA 1
ATOM 877 C C . GLY A 1 111 ? -14.375 -27.75 -4.344 1 87.81 111 GLY A C 1
ATOM 878 O O . GLY A 1 111 ? -14.477 -26.625 -3.875 1 87.81 111 GLY A O 1
ATOM 879 N N . GLU A 1 112 ? -14.266 -28.891 -3.613 1 91.44 112 GLU A N 1
ATOM 880 C CA . GLU A 1 112 ? -13.734 -28.781 -2.256 1 91.44 112 GLU A CA 1
ATOM 881 C C . GLU A 1 112 ? -12.219 -28.969 -2.238 1 91.44 112 GLU A C 1
ATOM 883 O O . GLU A 1 112 ? -11.641 -29.5 -3.193 1 91.44 112 GLU A O 1
ATOM 888 N N . GLY A 1 113 ? -11.664 -28.469 -1.229 1 93.88 113 GLY A N 1
ATOM 889 C CA . GLY A 1 113 ? -10.234 -28.672 -1.104 1 93.88 113 GLY A CA 1
ATOM 890 C C . GLY A 1 113 ? -9.477 -27.406 -0.773 1 93.88 113 GLY A C 1
ATOM 891 O O . GLY A 1 113 ? -10 -26.516 -0.091 1 93.88 113 GLY A O 1
ATOM 892 N N . GLY A 1 114 ? -8.211 -27.406 -1.174 1 97.5 114 GLY A N 1
ATOM 893 C CA . GLY A 1 114 ? -7.309 -26.344 -0.798 1 97.5 114 GLY A CA 1
ATOM 894 C C . GLY A 1 114 ? -7.508 -25.078 -1.618 1 97.5 114 GLY A C 1
ATOM 895 O O . GLY A 1 114 ? -8.398 -25.016 -2.467 1 97.5 114 GLY A O 1
ATOM 896 N N . ASP A 1 115 ? -6.715 -24.141 -1.421 1 98.5 115 ASP A N 1
ATOM 897 C CA . ASP A 1 115 ? -6.828 -22.812 -2.014 1 98.5 115 ASP A CA 1
ATOM 898 C C . ASP A 1 115 ? -6.398 -22.828 -3.479 1 98.5 115 ASP A C 1
ATOM 900 O O . ASP A 1 115 ? -5.57 -23.656 -3.881 1 98.5 115 ASP A O 1
ATOM 904 N N . ILE A 1 116 ? -7.016 -21.984 -4.25 1 98.81 116 ILE A N 1
ATOM 905 C CA . ILE A 1 116 ? -6.5 -21.531 -5.539 1 98.81 116 ILE A CA 1
ATOM 906 C C . ILE A 1 116 ? -5.668 -20.266 -5.355 1 98.81 116 ILE A C 1
ATOM 908 O O . ILE A 1 116 ? -6.168 -19.25 -4.867 1 98.81 116 ILE A O 1
ATOM 912 N N . VAL A 1 117 ? -4.426 -20.344 -5.723 1 98.94 117 VAL A N 1
ATOM 913 C CA . VAL A 1 117 ? -3.561 -19.188 -5.492 1 98.94 117 VAL A CA 1
ATOM 914 C C . VAL A 1 117 ? -3.115 -18.609 -6.828 1 98.94 117 VAL A C 1
ATOM 916 O O . VAL A 1 117 ? -2.773 -19.344 -7.754 1 98.94 117 VAL A O 1
ATOM 919 N N . VAL A 1 118 ? -3.178 -17.312 -6.992 1 98.94 118 VAL A N 1
ATOM 920 C CA . VAL A 1 118 ? -2.66 -16.547 -8.117 1 98.94 118 VAL A CA 1
ATOM 921 C C . VAL A 1 118 ? -1.506 -15.664 -7.66 1 98.94 118 VAL A C 1
ATOM 923 O O . VAL A 1 118 ? -1.619 -14.961 -6.652 1 98.94 118 VAL A O 1
ATOM 926 N N . THR A 1 119 ? -0.425 -15.664 -8.281 1 98.75 119 THR A N 1
ATOM 927 C CA . THR A 1 119 ? 0.71 -14.773 -8.047 1 98.75 119 THR A CA 1
ATOM 928 C C . THR A 1 119 ? 1.233 -14.203 -9.359 1 98.75 119 THR A C 1
ATOM 930 O O . THR A 1 119 ? 1.039 -14.797 -10.422 1 98.75 119 THR A O 1
ATOM 933 N N . GLY A 1 120 ? 1.998 -13.008 -9.281 1 98.5 120 GLY A N 1
ATOM 934 C CA . GLY A 1 120 ? 2.301 -12.375 -10.562 1 98.5 120 GLY A CA 1
ATOM 935 C C . GLY A 1 120 ? 1.076 -12.188 -11.438 1 98.5 120 GLY A C 1
ATOM 936 O O . GLY A 1 120 ? 0.099 -11.562 -11.016 1 98.5 120 GLY A O 1
ATOM 937 N N . SER A 1 121 ? 1.227 -12.586 -12.664 1 98.81 121 SER A N 1
ATOM 938 C CA . SER A 1 121 ? 0.081 -12.703 -13.562 1 98.81 121 SER A CA 1
ATOM 939 C C . SER A 1 121 ? -0.812 -11.469 -13.477 1 98.81 121 SER A C 1
ATOM 941 O O . SER A 1 121 ? -2.016 -11.586 -13.234 1 98.81 121 SER A O 1
ATOM 943 N N . ILE A 1 122 ? -0.3 -10.289 -13.805 1 98.81 122 ILE A N 1
ATOM 944 C CA . ILE A 1 122 ? -0.938 -9.008 -13.539 1 98.81 122 ILE A CA 1
ATOM 945 C C . ILE A 1 122 ? -2.238 -8.906 -14.328 1 98.81 122 ILE A C 1
ATOM 947 O O . ILE A 1 122 ? -3.285 -8.562 -13.773 1 98.81 122 ILE A O 1
ATOM 951 N N . THR A 1 123 ? -2.189 -9.242 -15.625 1 98.44 123 THR A N 1
ATOM 952 C CA . THR A 1 123 ? -3.391 -9.18 -16.453 1 98.44 123 THR A CA 1
ATOM 953 C C . THR A 1 123 ? -4.465 -10.125 -15.922 1 98.44 123 THR A C 1
ATOM 955 O O . THR A 1 123 ? -5.641 -9.766 -15.867 1 98.44 123 THR A O 1
ATOM 958 N N . LEU A 1 124 ? -4.051 -11.289 -15.57 1 98.88 124 LEU A N 1
ATOM 959 C CA . LEU A 1 124 ? -4.98 -12.258 -15 1 98.88 124 LEU A CA 1
ATOM 960 C C . LEU A 1 124 ? -5.566 -11.734 -13.695 1 98.88 124 LEU A C 1
ATOM 962 O O . LEU A 1 124 ? -6.777 -11.812 -13.477 1 98.88 124 LEU A O 1
ATOM 966 N N . CYS A 1 125 ? -4.738 -11.203 -12.781 1 98.88 125 CYS A N 1
ATOM 967 C CA . CYS A 1 125 ? -5.211 -10.625 -11.531 1 98.88 125 CYS A CA 1
ATOM 968 C C . CYS A 1 125 ? -6.285 -9.57 -11.781 1 98.88 125 CYS A C 1
ATOM 970 O O . CYS A 1 125 ? -7.32 -9.562 -11.109 1 98.88 125 CYS A O 1
ATOM 972 N N . HIS A 1 126 ? -6.02 -8.688 -12.75 1 98.81 126 HIS A N 1
ATOM 973 C CA . HIS A 1 126 ? -6.977 -7.621 -13.047 1 98.81 126 HIS A CA 1
ATOM 974 C C . HIS A 1 126 ? -8.32 -8.195 -13.469 1 98.81 126 HIS A C 1
ATOM 976 O O . HIS A 1 126 ? -9.367 -7.742 -13 1 98.81 126 HIS A O 1
ATOM 982 N N . ALA A 1 127 ? -8.289 -9.195 -14.359 1 98.75 127 ALA A N 1
ATOM 983 C CA . ALA A 1 127 ? -9.523 -9.828 -14.812 1 98.75 127 ALA A CA 1
ATOM 984 C C . ALA A 1 12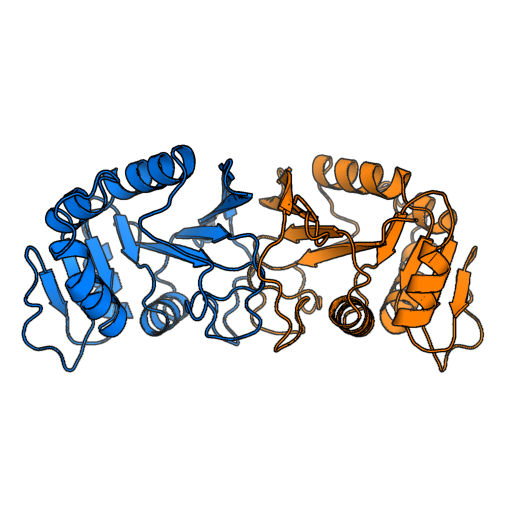7 ? -10.281 -10.453 -13.648 1 98.75 127 ALA A C 1
ATOM 986 O O . ALA A 1 127 ? -11.508 -10.312 -13.555 1 98.75 127 ALA A O 1
ATOM 987 N N . LEU A 1 128 ? -9.57 -11.125 -12.781 1 98.81 128 LEU A N 1
ATOM 988 C CA . LEU A 1 128 ? -10.203 -11.836 -11.672 1 98.81 128 LEU A CA 1
ATOM 989 C C . LEU A 1 128 ? -10.773 -10.859 -10.648 1 98.81 128 LEU A C 1
ATOM 991 O O . LEU A 1 128 ? -11.82 -11.109 -10.055 1 98.81 128 LEU A O 1
ATOM 995 N N . LEU A 1 129 ? -10.047 -9.75 -10.391 1 98.56 129 LEU A N 1
ATOM 996 C CA . LEU A 1 129 ? -10.547 -8.719 -9.492 1 98.56 129 LEU A CA 1
ATOM 997 C C . LEU A 1 129 ? -11.836 -8.109 -10.031 1 98.56 129 LEU A C 1
ATOM 999 O O . LEU A 1 129 ? -12.844 -8.047 -9.32 1 98.56 129 LEU A O 1
ATOM 1003 N N . PHE A 1 130 ? -11.859 -7.758 -11.297 1 98.12 130 PHE A N 1
ATOM 1004 C CA . PHE A 1 130 ? -13.055 -7.18 -11.898 1 98.12 130 PHE A CA 1
ATOM 1005 C C . PHE A 1 130 ? -14.188 -8.203 -11.953 1 98.12 130 PHE A C 1
ATOM 1007 O O . PHE A 1 130 ? -15.359 -7.84 -11.875 1 98.12 130 PHE A O 1
ATOM 1014 N N . GLY A 1 131 ? -13.82 -9.398 -12.047 1 98 131 GLY A N 1
ATOM 1015 C CA . GLY A 1 131 ? -14.805 -10.469 -12.117 1 98 131 GLY A CA 1
ATOM 1016 C C . GLY A 1 131 ? -15.398 -10.828 -10.773 1 98 131 GLY A C 1
ATOM 1017 O O . GLY A 1 131 ? -16.297 -11.656 -10.688 1 98 131 GLY A O 1
ATOM 1018 N N . ASP A 1 132 ? -14.867 -10.289 -9.695 1 96.56 132 ASP A N 1
ATOM 1019 C CA . ASP A 1 132 ? -15.367 -10.438 -8.328 1 96.56 132 ASP A CA 1
ATOM 1020 C C . ASP A 1 132 ? -15.328 -11.898 -7.887 1 96.56 132 ASP A C 1
ATOM 1022 O O . ASP A 1 132 ? -16.312 -12.414 -7.332 1 96.56 132 ASP A O 1
ATOM 1026 N N . VAL A 1 133 ? -14.234 -12.578 -8.203 1 97.75 133 VAL A N 1
ATOM 1027 C CA . VAL A 1 133 ? -14.133 -13.992 -7.848 1 97.75 133 VAL A CA 1
ATOM 1028 C C . VAL A 1 133 ? -13.008 -14.188 -6.828 1 97.75 133 VAL A C 1
ATOM 1030 O O . VAL A 1 133 ? -12.797 -15.289 -6.328 1 97.75 133 VAL A O 1
ATOM 1033 N N . VAL A 1 134 ? -12.297 -13.133 -6.512 1 98.56 134 VAL A N 1
ATOM 1034 C CA . VAL A 1 134 ? -11.188 -13.211 -5.566 1 98.56 134 VAL A CA 1
ATOM 1035 C C . VAL A 1 134 ? -11.719 -13.117 -4.137 1 98.56 134 VAL A C 1
ATOM 1037 O O . VAL A 1 134 ? -12.484 -12.211 -3.807 1 98.56 134 VAL A O 1
ATOM 1040 N N . ASP A 1 135 ? -11.273 -14.039 -3.256 1 98.31 135 ASP A N 1
ATOM 1041 C CA . ASP A 1 135 ? -11.758 -14.086 -1.878 1 98.31 135 ASP A CA 1
ATOM 1042 C C . ASP A 1 135 ? -10.781 -13.398 -0.929 1 98.31 135 ASP A C 1
ATOM 1044 O O . ASP A 1 135 ? -11.18 -12.867 0.107 1 98.31 135 ASP A O 1
ATOM 1048 N N . GLU A 1 136 ? -9.523 -13.469 -1.215 1 98.69 136 GLU A N 1
ATOM 1049 C CA . GLU A 1 136 ? -8.5 -13.031 -0.269 1 98.69 136 GLU A CA 1
ATOM 1050 C C . GLU A 1 136 ? -7.309 -12.414 -0.992 1 98.69 136 GLU A C 1
ATOM 1052 O O . GLU A 1 136 ? -6.887 -12.898 -2.041 1 98.69 136 GLU A O 1
ATOM 1057 N N . LEU A 1 137 ? -6.844 -11.312 -0.49 1 98.81 137 LEU A N 1
ATOM 1058 C CA . LEU A 1 137 ? -5.582 -10.695 -0.884 1 98.81 137 LEU A CA 1
ATOM 1059 C C . LEU A 1 137 ? -4.504 -10.945 0.161 1 98.81 137 LEU A C 1
ATOM 1061 O O . LEU A 1 137 ? -4.73 -10.742 1.356 1 98.81 137 LEU A O 1
ATOM 1065 N N . ARG A 1 138 ? -3.393 -11.453 -0.244 1 98.88 138 ARG A N 1
ATOM 1066 C CA . ARG A 1 138 ? -2.197 -11.656 0.567 1 98.88 138 ARG A CA 1
ATOM 1067 C C . ARG A 1 138 ? -1.032 -10.828 0.038 1 98.88 138 ARG A C 1
ATOM 1069 O O . ARG A 1 138 ? -0.45 -11.156 -0.999 1 98.88 138 ARG A O 1
ATOM 1076 N N . LEU A 1 139 ? -0.669 -9.797 0.757 1 98.88 139 LEU A N 1
ATOM 1077 C CA . LEU A 1 139 ? 0.259 -8.805 0.224 1 98.88 139 LEU A CA 1
ATOM 1078 C C . LEU A 1 139 ? 1.538 -8.758 1.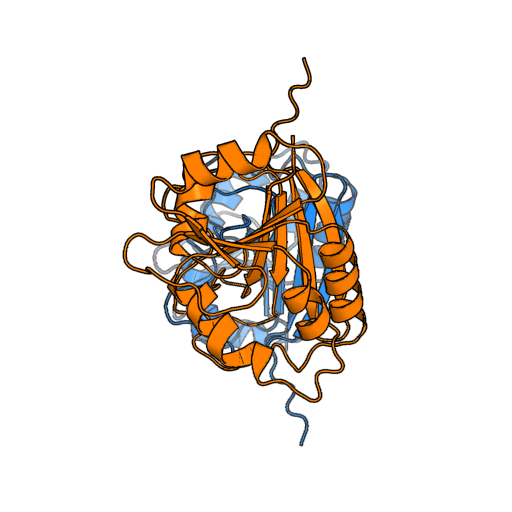052 1 98.88 139 LEU A C 1
ATOM 1080 O O . LEU A 1 139 ? 1.497 -8.469 2.25 1 98.88 139 LEU A O 1
ATOM 1084 N N . PHE A 1 140 ? 2.635 -9.109 0.483 1 98.56 140 PHE A N 1
ATOM 1085 C CA . PHE A 1 140 ? 3.965 -8.922 1.05 1 98.56 140 PHE A CA 1
ATOM 1086 C C . PHE A 1 140 ? 4.574 -7.605 0.582 1 98.56 140 PHE A C 1
ATOM 1088 O O . PHE A 1 140 ? 5.078 -7.512 -0.539 1 98.56 140 PHE A O 1
ATOM 1095 N N . TYR A 1 141 ? 4.582 -6.605 1.433 1 98.62 141 TYR A N 1
ATOM 1096 C CA . TYR A 1 141 ? 5.062 -5.27 1.103 1 98.62 141 TYR A CA 1
ATOM 1097 C C . TYR A 1 141 ? 6.57 -5.168 1.287 1 98.62 141 TYR A C 1
ATOM 1099 O O . TYR A 1 141 ? 7.074 -5.301 2.404 1 98.62 141 TYR A O 1
ATOM 1107 N N . TYR A 1 142 ? 7.238 -4.973 0.247 1 98.19 142 TYR A N 1
ATOM 1108 C CA . TYR A 1 142 ? 8.664 -4.684 0.3 1 98.19 142 TYR A CA 1
ATOM 1109 C C . TYR A 1 142 ? 8.914 -3.195 0.521 1 98.19 142 TYR A C 1
ATOM 1111 O O . TYR A 1 142 ? 8.211 -2.354 -0.045 1 98.19 142 TYR A O 1
ATOM 1119 N N . PRO A 1 143 ? 9.883 -2.844 1.356 1 97.69 143 PRO A N 1
ATOM 1120 C CA . PRO A 1 143 ? 10.141 -1.437 1.675 1 97.69 143 PRO A CA 1
ATOM 1121 C C . PRO A 1 143 ? 10.898 -0.709 0.57 1 97.69 143 PRO A C 1
ATOM 1123 O O . PRO A 1 143 ? 12.023 -0.249 0.792 1 97.69 143 PRO A O 1
ATOM 1126 N N . VAL A 1 144 ? 10.258 -0.599 -0.565 1 98 144 VAL A N 1
ATOM 1127 C CA . VAL A 1 144 ? 10.789 0.012 -1.777 1 98 144 VAL A CA 1
ATOM 1128 C C . VAL A 1 144 ? 9.695 0.809 -2.482 1 98 144 VAL A C 1
ATOM 1130 O O . VAL A 1 144 ? 8.508 0.498 -2.348 1 98 144 VAL A O 1
ATOM 1133 N N . VAL A 1 145 ? 10.086 1.892 -3.053 1 98.38 145 VAL A N 1
ATOM 1134 C CA . VAL A 1 145 ? 9.273 2.592 -4.039 1 98.38 145 VAL A CA 1
ATOM 1135 C C . VAL A 1 145 ? 9.898 2.457 -5.422 1 98.38 145 VAL A C 1
ATOM 1137 O O . VAL A 1 145 ? 11 2.959 -5.66 1 98.38 145 VAL A O 1
ATOM 1140 N N . GLN A 1 146 ? 9.148 1.739 -6.297 1 98 146 GLN A N 1
ATOM 1141 C CA . GLN A 1 146 ? 9.727 1.447 -7.602 1 98 146 GLN A CA 1
ATOM 1142 C C . GLN A 1 146 ? 9.508 2.604 -8.57 1 98 146 GLN A C 1
ATOM 1144 O O . GLN A 1 146 ? 10.344 2.865 -9.438 1 98 146 GLN A O 1
ATOM 1149 N N . GLY A 1 147 ? 8.398 3.357 -8.5 1 97.69 147 GLY A N 1
ATOM 1150 C CA . GLY A 1 147 ? 8.148 4.57 -9.266 1 97.69 147 GLY A CA 1
ATOM 1151 C C . GLY A 1 147 ? 7.582 4.297 -10.648 1 97.69 147 GLY A C 1
ATOM 1152 O O . GLY A 1 147 ? 7.043 5.199 -11.289 1 97.69 147 GLY A O 1
ATOM 1153 N N . ARG A 1 148 ? 7.668 3.082 -11.141 1 97.44 148 ARG A N 1
ATOM 1154 C CA . ARG A 1 148 ? 7.18 2.662 -12.453 1 97.44 148 ARG A CA 1
ATOM 1155 C C . ARG A 1 148 ? 6.738 1.202 -12.43 1 97.44 148 ARG A C 1
ATOM 1157 O O . ARG A 1 148 ? 6.957 0.497 -11.438 1 97.44 148 ARG A O 1
ATOM 1164 N N . GLY A 1 149 ? 6.062 0.821 -13.586 1 97.62 149 GLY A N 1
ATOM 1165 C CA . GLY A 1 149 ? 5.617 -0.56 -13.688 1 97.62 149 GLY A CA 1
ATOM 1166 C C . GLY A 1 149 ? 4.152 -0.741 -13.352 1 97.62 149 GLY A C 1
ATOM 1167 O O . GLY A 1 149 ? 3.52 0.162 -12.797 1 97.62 149 GLY A O 1
ATOM 1168 N N . ARG A 1 150 ? 3.68 -1.914 -13.586 1 98.06 150 ARG A N 1
ATOM 1169 C CA . ARG A 1 150 ? 2.26 -2.221 -13.453 1 98.06 150 ARG A CA 1
ATOM 1170 C C . ARG A 1 150 ? 1.9 -2.498 -11.992 1 98.06 150 ARG A C 1
ATOM 1172 O O . ARG A 1 150 ? 2.721 -3.02 -11.234 1 98.06 150 ARG A O 1
ATOM 1179 N N . ARG A 1 151 ? 0.693 -2.145 -11.664 1 98.44 151 ARG A N 1
ATOM 1180 C CA . ARG A 1 151 ? 0.192 -2.219 -10.289 1 98.44 151 ARG A CA 1
ATOM 1181 C C . ARG A 1 151 ? -0.751 -3.404 -10.117 1 98.44 151 ARG A C 1
ATOM 1183 O O . ARG A 1 151 ? -1.28 -3.934 -11.102 1 98.44 151 ARG A O 1
ATOM 1190 N N . LEU A 1 152 ? -0.925 -3.834 -8.883 1 98.75 152 LEU A N 1
ATOM 1191 C CA . LEU A 1 152 ? -1.864 -4.906 -8.578 1 98.75 152 LEU A CA 1
ATOM 1192 C C . LEU A 1 152 ? -3.295 -4.484 -8.898 1 98.75 152 LEU A C 1
ATOM 1194 O O . LEU A 1 152 ? -4.043 -5.238 -9.523 1 98.75 152 LEU A O 1
ATOM 1198 N N . PHE A 1 153 ? -3.66 -3.238 -8.422 1 98.62 153 PHE A N 1
ATOM 1199 C CA . PHE A 1 153 ? -5.039 -2.795 -8.594 1 98.62 153 PHE A CA 1
ATOM 1200 C C . PHE A 1 153 ? -5.195 -1.987 -9.875 1 98.62 153 PHE A C 1
ATOM 1202 O O . PHE A 1 153 ? -4.492 -0.997 -10.078 1 98.62 153 PHE A O 1
ATOM 1209 N N . PRO A 1 154 ? -6.082 -2.438 -10.75 1 96.62 154 PRO A N 1
ATOM 1210 C CA . PRO A 1 154 ? -6.297 -1.679 -11.984 1 96.62 154 PRO A CA 1
ATOM 1211 C C . PRO A 1 154 ? -7.062 -0.377 -11.75 1 96.62 154 PRO A C 1
ATOM 1213 O O . PRO A 1 154 ? -7.719 -0.219 -10.719 1 96.62 154 PRO A O 1
ATOM 1216 N N . LYS A 1 155 ? -6.898 0.465 -12.719 1 94.5 155 LYS A N 1
ATOM 1217 C CA . LYS A 1 155 ? -7.645 1.719 -12.648 1 94.5 155 LYS A CA 1
ATOM 1218 C C . LYS A 1 155 ? -9.148 1.461 -12.547 1 94.5 155 LYS A C 1
ATOM 1220 O O . LYS A 1 155 ? -9.672 0.558 -13.195 1 94.5 155 LYS A O 1
ATOM 1225 N N . GLU A 1 156 ? -9.828 2.248 -11.703 1 96.31 156 GLU A N 1
ATOM 1226 C CA . GLU A 1 156 ? -11.281 2.291 -11.562 1 96.31 156 GLU A CA 1
ATOM 1227 C C . GLU A 1 156 ? -11.797 1.087 -10.781 1 96.31 156 GLU A C 1
ATOM 1229 O O . GLU A 1 156 ? -13 0.937 -10.586 1 96.31 156 GLU A O 1
ATOM 1234 N N . TYR A 1 157 ? -10.922 0.169 -10.453 1 97.81 157 TYR A N 1
ATOM 1235 C CA . TYR A 1 157 ? -11.344 -0.909 -9.562 1 97.81 157 TYR A CA 1
ATOM 1236 C C . TYR A 1 157 ? -11.508 -0.406 -8.133 1 97.81 157 TYR A C 1
ATOM 1238 O O . TYR A 1 157 ? -10.555 0.087 -7.527 1 97.81 157 TYR A O 1
ATOM 1246 N N . ALA A 1 158 ? -12.68 -0.543 -7.602 1 97.5 158 ALA A N 1
ATOM 1247 C CA . ALA A 1 158 ? -12.961 -0.024 -6.266 1 97.5 158 ALA A CA 1
ATOM 1248 C C . ALA A 1 158 ? -13.586 -1.099 -5.383 1 97.5 158 ALA A C 1
ATOM 1250 O O . ALA A 1 158 ? -14.438 -1.867 -5.836 1 97.5 158 ALA A O 1
ATOM 1251 N N . VAL A 1 159 ? -13.102 -1.194 -4.215 1 97.06 159 VAL A N 1
ATOM 1252 C CA . VAL A 1 159 ? -13.664 -2.02 -3.15 1 97.06 159 VAL A CA 1
ATOM 1253 C C . VAL A 1 159 ? -13.836 -1.186 -1.883 1 97.06 159 VAL A C 1
ATOM 1255 O O . VAL A 1 159 ? -12.859 -0.867 -1.204 1 97.06 159 VAL A O 1
ATOM 1258 N N . PRO A 1 160 ? -15.023 -0.876 -1.466 1 94.31 160 PRO A N 1
ATOM 1259 C CA . PRO A 1 160 ? -15.258 0.09 -0.391 1 94.31 160 PRO A CA 1
ATOM 1260 C C . PRO A 1 160 ? -14.859 -0.448 0.983 1 94.31 160 PRO A C 1
ATOM 1262 O O . PRO A 1 160 ? -14.602 0.332 1.903 1 94.31 160 PRO A O 1
ATOM 1265 N N . ARG A 1 161 ? -14.906 -1.798 1.096 1 93.69 161 ARG A N 1
ATOM 1266 C CA . ARG A 1 161 ? -14.562 -2.357 2.398 1 93.69 161 ARG A CA 1
ATOM 1267 C C . ARG A 1 161 ? -13.93 -3.738 2.252 1 93.69 161 ARG A C 1
ATOM 1269 O O . ARG A 1 161 ? -14.492 -4.617 1.594 1 93.69 161 ARG A O 1
ATOM 1276 N N . LEU A 1 162 ? -12.789 -3.908 2.766 1 97.5 162 LEU A N 1
ATOM 1277 C CA . LEU A 1 162 ? -12.133 -5.195 2.963 1 97.5 162 LEU A CA 1
ATOM 1278 C C . LEU A 1 162 ? -11.961 -5.496 4.449 1 97.5 162 LEU A C 1
ATOM 1280 O O . LEU A 1 162 ? -12.031 -4.59 5.281 1 97.5 162 LEU A O 1
ATOM 1284 N N . ARG A 1 163 ? -11.898 -6.711 4.809 1 97.56 163 ARG A N 1
ATOM 1285 C CA . ARG A 1 163 ? -11.672 -7.098 6.195 1 97.56 163 ARG A CA 1
ATOM 1286 C C . ARG A 1 163 ? -10.242 -7.59 6.395 1 97.56 163 ARG A C 1
ATOM 1288 O O . ARG A 1 163 ? -9.797 -8.516 5.715 1 97.56 163 ARG A O 1
ATOM 1295 N N . LEU A 1 164 ? -9.555 -7.023 7.336 1 98.19 164 LEU A N 1
ATOM 1296 C CA . LEU A 1 164 ? -8.203 -7.445 7.672 1 98.19 164 LEU A CA 1
ATOM 1297 C C . LEU A 1 164 ? -8.203 -8.828 8.305 1 98.19 164 LEU A C 1
ATOM 1299 O O . LEU A 1 164 ? -8.984 -9.094 9.227 1 98.19 164 LEU A O 1
ATOM 1303 N N . LEU A 1 165 ? -7.328 -9.688 7.816 1 98.06 165 LEU A N 1
ATOM 1304 C CA . LEU A 1 165 ? -7.281 -11.055 8.312 1 98.06 165 LEU A CA 1
ATOM 1305 C C . LEU A 1 165 ? -6.02 -11.297 9.141 1 98.06 165 LEU A C 1
ATOM 1307 O O . LEU A 1 165 ? -6.043 -12.055 10.109 1 98.06 165 LEU A O 1
ATOM 1311 N N . ASP A 1 166 ? -4.953 -10.695 8.758 1 98 166 ASP A N 1
ATOM 1312 C CA . ASP A 1 166 ? -3.66 -10.977 9.375 1 98 166 ASP A CA 1
ATOM 1313 C C . ASP A 1 166 ? -2.648 -9.883 9.047 1 98 166 ASP A C 1
ATOM 1315 O O . ASP A 1 166 ? -2.744 -9.234 8.008 1 98 166 ASP A O 1
ATOM 1319 N N . VAL A 1 167 ? -1.725 -9.625 9.961 1 98.31 167 VAL A N 1
ATOM 1320 C CA . VAL A 1 167 ? -0.585 -8.734 9.75 1 98.31 167 VAL A CA 1
ATOM 1321 C C . VAL A 1 167 ? 0.668 -9.352 10.367 1 98.31 167 VAL A C 1
ATOM 1323 O O . VAL A 1 167 ? 0.615 -9.922 11.461 1 98.31 167 VAL A O 1
ATOM 1326 N N . GLN A 1 168 ? 1.719 -9.227 9.602 1 98.06 168 GLN A N 1
ATOM 1327 C CA . GLN A 1 168 ? 3.012 -9.688 10.094 1 98.06 168 GLN A CA 1
ATOM 1328 C C . GLN A 1 168 ? 4.137 -8.758 9.664 1 98.06 168 GLN A C 1
ATOM 1330 O O . GLN A 1 168 ? 3.986 -8.008 8.695 1 98.06 168 GLN A O 1
ATOM 1335 N N . GLN A 1 169 ? 5.199 -8.758 10.438 1 97.69 169 GLN A N 1
ATOM 1336 C CA . GLN A 1 169 ? 6.457 -8.117 10.055 1 97.69 169 GLN A CA 1
ATOM 1337 C C . GLN A 1 169 ? 7.609 -9.117 10.086 1 97.69 169 GLN A C 1
ATOM 1339 O O . GLN A 1 169 ? 7.648 -10.008 10.93 1 97.69 169 GLN A O 1
ATOM 1344 N N . PHE A 1 170 ? 8.516 -8.922 9.172 1 97.56 170 PHE A N 1
ATOM 1345 C CA . PHE A 1 170 ? 9.664 -9.828 9.086 1 97.56 170 PHE A CA 1
ATOM 1346 C C . PHE A 1 170 ? 10.969 -9.07 9.305 1 97.56 170 PHE A C 1
ATOM 1348 O O . PHE A 1 170 ? 11.008 -7.844 9.164 1 97.56 170 PHE A O 1
ATOM 1355 N N . THR A 1 171 ? 12.039 -9.789 9.594 1 94.56 171 THR A N 1
ATOM 1356 C CA . THR A 1 171 ? 13.328 -9.188 9.914 1 94.56 171 THR A CA 1
ATOM 1357 C C . THR A 1 171 ? 13.906 -8.477 8.695 1 94.56 171 THR A C 1
ATOM 1359 O O . THR A 1 171 ? 14.719 -7.551 8.828 1 94.56 171 THR A O 1
ATOM 1362 N N . SER A 1 172 ? 13.531 -8.828 7.531 1 94.19 172 SER A N 1
ATOM 1363 C CA . SER A 1 172 ? 14 -8.258 6.273 1 94.19 172 SER A CA 1
ATOM 1364 C C . SER A 1 172 ? 13.453 -6.852 6.066 1 94.19 172 SER A C 1
ATOM 1366 O O . SER A 1 172 ? 13.906 -6.125 5.18 1 94.19 172 SER A O 1
ATOM 1368 N N . GLY A 1 173 ? 12.438 -6.492 6.84 1 96.31 173 GLY A N 1
ATOM 1369 C CA . GLY A 1 173 ? 11.742 -5.234 6.621 1 96.31 173 GLY A CA 1
ATOM 1370 C C . GLY A 1 173 ? 10.484 -5.387 5.785 1 96.31 173 GLY A C 1
ATOM 1371 O O . GLY A 1 173 ? 9.711 -4.441 5.648 1 96.31 173 GLY A O 1
ATOM 1372 N N . VAL A 1 174 ? 10.281 -6.598 5.266 1 97.94 174 VAL A N 1
ATOM 1373 C CA . VAL A 1 174 ? 9.039 -6.895 4.559 1 97.94 174 VAL A CA 1
ATOM 1374 C C . VAL A 1 174 ? 7.887 -7.012 5.555 1 97.94 174 VAL A C 1
ATOM 1376 O O . VAL A 1 174 ? 8.055 -7.551 6.648 1 97.94 174 VAL A O 1
ATOM 1379 N N . THR A 1 175 ? 6.789 -6.465 5.219 1 98.44 175 THR A N 1
ATOM 1380 C CA . THR A 1 175 ? 5.578 -6.641 6.016 1 98.44 175 THR A CA 1
ATOM 1381 C C . THR A 1 175 ? 4.516 -7.402 5.223 1 98.44 175 THR A C 1
ATOM 1383 O O . THR A 1 175 ? 4.57 -7.449 3.992 1 98.44 175 THR A O 1
ATOM 1386 N N . TYR A 1 176 ? 3.676 -8.102 5.98 1 98.56 176 TYR A N 1
ATOM 1387 C CA . TYR A 1 176 ? 2.609 -8.898 5.387 1 98.56 176 TYR A CA 1
ATOM 1388 C C . TYR A 1 176 ? 1.244 -8.453 5.891 1 98.56 176 TYR A C 1
ATOM 1390 O O . TYR A 1 176 ? 1.078 -8.164 7.082 1 98.56 176 TYR A O 1
ATOM 1398 N N . ALA A 1 177 ? 0.279 -8.289 4.984 1 98.75 177 ALA A N 1
ATOM 1399 C CA . ALA A 1 177 ? -1.123 -8.078 5.336 1 98.75 177 ALA A CA 1
ATOM 1400 C C . ALA A 1 177 ? -2.041 -8.906 4.441 1 98.75 177 ALA A C 1
ATOM 1402 O O . ALA A 1 177 ? -1.82 -9 3.232 1 98.75 177 ALA A O 1
ATOM 1403 N N . ALA A 1 178 ? -3.039 -9.523 5.023 1 98.75 178 ALA A N 1
ATOM 1404 C CA . ALA A 1 178 ? -4.055 -10.273 4.285 1 98.75 178 ALA A CA 1
ATOM 1405 C C . ALA A 1 178 ? -5.441 -9.672 4.5 1 98.75 178 ALA A C 1
ATOM 1407 O O . ALA A 1 178 ? -5.777 -9.25 5.613 1 98.75 178 ALA A O 1
ATOM 1408 N N . TYR A 1 179 ? -6.219 -9.664 3.441 1 98.62 179 TYR A N 1
ATOM 1409 C CA . TYR A 1 179 ? -7.555 -9.07 3.477 1 98.62 179 TYR A CA 1
ATOM 1410 C C . TYR A 1 179 ? -8.578 -10 2.836 1 98.62 179 TYR A C 1
ATOM 1412 O O . TYR A 1 179 ? -8.297 -10.633 1.815 1 98.62 179 TYR A O 1
ATOM 1420 N N . SER A 1 180 ? -9.75 -10.039 3.432 1 98.5 180 SER A N 1
ATOM 1421 C CA . SER A 1 180 ? -10.891 -10.711 2.803 1 98.5 180 SER A CA 1
ATOM 1422 C C . SER A 1 180 ? -11.695 -9.742 1.95 1 98.5 180 SER A C 1
ATOM 1424 O O . SER A 1 180 ? -11.984 -8.625 2.379 1 98.5 180 SER A O 1
ATOM 1426 N N . LEU A 1 181 ? -11.969 -10.133 0.756 1 97.38 181 LEU A N 1
ATOM 1427 C CA . LEU A 1 181 ? -12.828 -9.344 -0.122 1 97.38 181 LEU A CA 1
ATOM 1428 C C . LEU A 1 181 ? -14.289 -9.781 0.008 1 97.38 181 LEU A C 1
ATOM 1430 O O . LEU A 1 181 ? -15.164 -9.25 -0.679 1 97.38 181 LEU A O 1
ATOM 1434 N N . LEU A 1 182 ? -14.508 -10.711 0.861 1 85.81 182 LEU A N 1
ATOM 1435 C CA . LEU A 1 182 ? -15.867 -11.227 1.021 1 85.81 182 LEU A CA 1
ATOM 1436 C C . LEU A 1 182 ? -16.719 -10.281 1.865 1 85.81 182 LEU A C 1
ATOM 1438 O O . LEU A 1 182 ? -16.203 -9.664 2.807 1 85.81 182 LEU A O 1
ATOM 1442 N N . ILE A 1 183 ? -17.781 -9.594 1.276 1 65.56 183 ILE A N 1
ATOM 1443 C CA . ILE A 1 183 ? -18.703 -8.695 1.976 1 65.56 183 ILE A CA 1
ATOM 1444 C C . ILE A 1 183 ? -19.484 -9.477 3.031 1 65.56 183 ILE A C 1
ATOM 1446 O O . ILE A 1 183 ? -20 -10.562 2.752 1 65.56 183 ILE A O 1
ATOM 1450 N N . ASP A 1 184 ? -19.109 -9.258 4.32 1 56.66 184 ASP A N 1
ATOM 1451 C CA . ASP A 1 184 ? -19.938 -9.898 5.332 1 56.66 184 ASP A CA 1
ATOM 1452 C C . ASP A 1 184 ? -21.422 -9.594 5.105 1 56.66 184 ASP A C 1
ATOM 1454 O O . ASP A 1 184 ? -21.797 -8.43 4.918 1 56.66 184 ASP A O 1
ATOM 1458 N N . LYS A 1 185 ? -22.109 -10.43 4.477 1 47.09 185 LYS A N 1
ATOM 1459 C CA . LYS A 1 185 ? -23.562 -10.344 4.504 1 47.09 185 LYS A CA 1
ATOM 1460 C C . LYS A 1 185 ? -24.078 -10.133 5.926 1 47.09 185 LYS A C 1
ATOM 1462 O O . LYS A 1 185 ? -25.266 -10.328 6.195 1 47.09 185 LYS A O 1
ATOM 1467 N N . GLU A 1 186 ? -23.719 -9.672 6.883 1 34.03 186 GLU A N 1
ATOM 1468 C CA . GLU A 1 186 ? -24.531 -9.633 8.094 1 34.03 186 GLU A CA 1
ATOM 1469 C C . GLU A 1 186 ? -25.703 -8.664 7.934 1 34.03 186 GLU A C 1
ATOM 1471 O O . GLU A 1 186 ? -25.516 -7.512 7.531 1 34.03 186 GLU A O 1
ATOM 1476 N N . LYS A 1 187 ? -27.141 -9.273 8.008 1 30 187 LYS A N 1
ATOM 1477 C CA . LYS A 1 187 ? -28.5 -8.758 8.18 1 30 187 LYS A CA 1
ATOM 1478 C C . LYS A 1 187 ? -28.562 -7.762 9.336 1 30 187 LYS A C 1
ATOM 1480 O O . LYS A 1 187 ? -28.016 -8.016 10.414 1 30 187 LYS A O 1
ATOM 1485 N N . MET B 1 1 ? 19.188 18.109 13.516 1 91.75 1 MET B N 1
ATOM 1486 C CA . MET B 1 1 ? 18.156 18.578 12.594 1 91.75 1 MET B CA 1
ATOM 1487 C C . MET B 1 1 ? 16.812 17.922 12.906 1 91.75 1 MET B C 1
ATOM 1489 O O . MET B 1 1 ? 16.766 16.766 13.312 1 91.75 1 MET B O 1
ATOM 1493 N N . ARG B 1 2 ? 15.75 18.734 12.773 1 97.06 2 ARG B N 1
ATOM 1494 C CA . ARG B 1 2 ? 14.414 18.219 13.016 1 97.06 2 ARG B CA 1
ATOM 1495 C C . ARG B 1 2 ? 14.055 17.125 12 1 97.06 2 ARG B C 1
ATOM 1497 O O . ARG B 1 2 ? 14.414 17.234 10.828 1 97.06 2 ARG B O 1
ATOM 1504 N N . LYS B 1 3 ? 13.328 16.188 12.438 1 97.75 3 LYS B N 1
ATOM 1505 C CA . LYS B 1 3 ? 12.789 15.156 11.555 1 97.75 3 LYS B CA 1
ATOM 1506 C C . LYS B 1 3 ? 11.578 15.672 10.781 1 97.75 3 LYS B C 1
ATOM 1508 O O . LYS B 1 3 ? 10.688 16.297 11.359 1 97.75 3 LYS B O 1
ATOM 1513 N N . LEU B 1 4 ? 11.602 15.484 9.508 1 98.62 4 LEU B N 1
ATOM 1514 C CA . LEU B 1 4 ? 10.414 15.727 8.703 1 98.62 4 LEU B CA 1
ATOM 1515 C C . LEU B 1 4 ? 9.711 14.414 8.359 1 98.62 4 LEU B C 1
ATOM 1517 O O . LEU B 1 4 ? 10.281 13.555 7.695 1 98.62 4 LEU B O 1
ATOM 1521 N N . ALA B 1 5 ? 8.5 14.289 8.836 1 98.88 5 ALA B N 1
ATOM 1522 C CA . ALA B 1 5 ? 7.707 13.078 8.602 1 98.88 5 ALA B CA 1
ATOM 1523 C C . ALA B 1 5 ? 6.461 13.391 7.781 1 98.88 5 ALA B C 1
ATOM 1525 O O . ALA B 1 5 ? 5.773 14.383 8.031 1 98.88 5 ALA B O 1
ATOM 1526 N N . ILE B 1 6 ? 6.238 12.602 6.77 1 98.94 6 ILE B N 1
ATOM 1527 C CA . ILE B 1 6 ? 4.945 12.594 6.094 1 98.94 6 ILE B CA 1
ATOM 1528 C C . ILE B 1 6 ? 4.039 11.547 6.73 1 98.94 6 ILE B C 1
ATOM 1530 O O . ILE B 1 6 ? 4.395 10.367 6.793 1 98.94 6 ILE B O 1
ATOM 1534 N N . THR B 1 7 ? 2.934 11.953 7.262 1 98.88 7 THR B N 1
ATOM 1535 C CA . THR B 1 7 ? 1.908 11.078 7.828 1 98.88 7 THR B CA 1
ATOM 1536 C C . THR B 1 7 ? 0.648 11.102 6.965 1 98.88 7 THR B C 1
ATOM 1538 O O . THR B 1 7 ? 0.055 12.156 6.75 1 98.88 7 THR B O 1
ATOM 1541 N N . GLN B 1 8 ? 0.201 9.953 6.469 1 98.81 8 GLN B N 1
ATOM 1542 C CA . GLN B 1 8 ? -0.954 9.93 5.578 1 98.81 8 GLN B CA 1
ATOM 1543 C C . GLN B 1 8 ? -1.904 8.789 5.941 1 98.81 8 GLN B C 1
ATOM 1545 O O . GLN B 1 8 ? -1.464 7.695 6.293 1 98.81 8 GLN B O 1
ATOM 1550 N N . ASN B 1 9 ? -3.199 9.094 5.965 1 98.25 9 ASN B N 1
ATOM 1551 C CA . ASN B 1 9 ? -4.18 8.047 5.688 1 98.25 9 ASN B CA 1
ATOM 1552 C C . ASN B 1 9 ? -4.152 7.633 4.219 1 98.25 9 ASN B C 1
ATOM 1554 O O . ASN B 1 9 ? -4.176 8.484 3.328 1 98.25 9 ASN B O 1
ATOM 1558 N N . ILE B 1 10 ? -4.09 6.375 3.99 1 98.75 10 ILE B N 1
ATOM 1559 C CA . ILE B 1 10 ? -3.836 5.906 2.631 1 98.75 10 ILE B CA 1
ATOM 1560 C C . ILE B 1 10 ? -4.645 4.641 2.361 1 98.75 10 ILE B C 1
ATOM 1562 O O . ILE B 1 10 ? -4.805 3.799 3.248 1 98.75 10 ILE B O 1
ATOM 1566 N N . THR B 1 11 ? -5.238 4.523 1.165 1 98.69 11 THR B N 1
ATOM 1567 C CA . THR B 1 11 ? -5.93 3.305 0.755 1 98.69 11 THR B CA 1
ATOM 1568 C C . THR B 1 11 ? -4.93 2.227 0.352 1 98.69 11 THR B C 1
ATOM 1570 O O . THR B 1 11 ? -3.736 2.5 0.208 1 98.69 11 THR B O 1
ATOM 1573 N N . LEU B 1 12 ? -5.426 1.005 0.147 1 98.69 12 LEU B N 1
ATOM 1574 C CA . LEU B 1 12 ? -4.555 -0.111 -0.2 1 98.69 12 LEU B CA 1
ATOM 1575 C C . LEU B 1 12 ? -3.945 0.085 -1.585 1 98.69 12 LEU B C 1
ATOM 1577 O O . LEU B 1 12 ? -2.857 -0.422 -1.867 1 98.69 12 LEU B O 1
ATOM 1581 N N . ASP B 1 13 ? -4.641 0.854 -2.441 1 98.38 13 ASP B N 1
ATOM 1582 C CA . ASP B 1 13 ? -4.117 1.108 -3.781 1 98.38 13 ASP B CA 1
ATOM 1583 C C . ASP B 1 13 ? -3.334 2.418 -3.824 1 98.38 13 ASP B C 1
ATOM 1585 O O . ASP B 1 13 ? -3.043 2.938 -4.906 1 98.38 13 ASP B O 1
ATOM 1589 N N . GLY B 1 14 ? -3.018 3.049 -2.676 1 98.38 14 GLY B N 1
ATOM 1590 C CA . GLY B 1 14 ? -2.031 4.113 -2.555 1 98.38 14 GLY B CA 1
ATOM 1591 C C . GLY B 1 14 ? -2.625 5.496 -2.723 1 98.38 14 GLY B C 1
ATOM 1592 O O . GLY B 1 14 ? -1.899 6.461 -2.98 1 98.38 14 GLY B O 1
ATOM 1593 N N . ARG B 1 15 ? -3.959 5.586 -2.623 1 98.44 15 ARG B N 1
ATOM 1594 C CA . ARG B 1 15 ? -4.609 6.883 -2.775 1 98.44 15 ARG B CA 1
ATOM 1595 C C . ARG B 1 15 ? -4.664 7.629 -1.445 1 98.44 15 ARG B C 1
ATOM 1597 O O . ARG B 1 15 ? -4.945 7.031 -0.404 1 98.44 15 ARG B O 1
ATOM 1604 N N . ILE B 1 16 ? -4.363 8.953 -1.546 1 98.56 16 ILE B N 1
ATOM 1605 C CA . ILE B 1 16 ? -4.473 9.766 -0.337 1 98.56 16 ILE B CA 1
ATOM 1606 C C . ILE B 1 16 ? -5.43 10.93 -0.579 1 98.56 16 ILE B C 1
ATOM 1608 O O . ILE B 1 16 ? -5.703 11.719 0.33 1 98.56 16 ILE B O 1
ATOM 1612 N N . GLU B 1 17 ? -5.922 11.094 -1.82 1 97.94 17 GLU B N 1
ATOM 1613 C CA . GLU B 1 17 ? -7.051 11.984 -2.049 1 97.94 17 GLU B CA 1
ATOM 1614 C C . GLU B 1 17 ? -8.359 11.359 -1.567 1 97.94 17 GLU B C 1
ATOM 1616 O O . GLU B 1 17 ? -8.773 10.32 -2.074 1 97.94 17 GLU B O 1
ATOM 1621 N N . MET B 1 18 ? -8.953 11.969 -0.663 1 95.56 18 MET B N 1
ATOM 1622 C CA . MET B 1 18 ? -10.148 11.414 -0.042 1 95.56 18 MET B CA 1
ATOM 1623 C C . MET B 1 18 ? -11.391 11.727 -0.873 1 95.56 18 MET B C 1
ATOM 1625 O O . MET B 1 18 ? -12.023 12.773 -0.679 1 95.56 18 MET B O 1
ATOM 1629 N N . LEU B 1 19 ? -11.781 10.867 -1.721 1 95.81 19 LEU B N 1
ATOM 1630 C CA . LEU B 1 19 ? -12.875 11.125 -2.652 1 95.81 19 LEU B CA 1
ATOM 1631 C C . LEU B 1 19 ? -14.141 10.398 -2.219 1 95.81 19 LEU B C 1
ATOM 1633 O O . LEU B 1 19 ? -15.234 10.734 -2.674 1 95.81 19 LEU B O 1
ATOM 1637 N N . ASP B 1 20 ? -14.055 9.375 -1.317 1 92.75 20 ASP B N 1
ATOM 1638 C CA . ASP B 1 20 ? -15.195 8.602 -0.835 1 92.75 20 ASP B CA 1
ATOM 1639 C C . ASP B 1 20 ? -15.297 8.672 0.687 1 92.75 20 ASP B C 1
ATOM 1641 O O . ASP B 1 20 ? -14.766 9.586 1.31 1 92.75 20 ASP B O 1
ATOM 1645 N N . ASP B 1 21 ? -16.094 7.805 1.287 1 93.56 21 ASP B N 1
ATOM 1646 C CA . ASP B 1 21 ? -16.391 7.91 2.713 1 93.56 21 ASP B CA 1
ATOM 1647 C C . ASP B 1 21 ? -15.57 6.902 3.518 1 93.56 21 ASP B C 1
ATOM 1649 O O . ASP B 1 21 ? -16.047 6.352 4.508 1 93.56 21 ASP B O 1
ATOM 1653 N N . TRP B 1 22 ? -14.359 6.691 3.061 1 94.44 22 TRP B N 1
ATOM 1654 C CA . TRP B 1 22 ? -13.602 5.645 3.732 1 94.44 22 TRP B CA 1
ATOM 1655 C C . TRP B 1 22 ? -12.844 6.207 4.93 1 94.44 22 TRP B C 1
ATOM 1657 O O . TRP B 1 22 ? -12.32 5.453 5.75 1 94.44 22 TRP B O 1
ATOM 1667 N N . PHE B 1 23 ? -12.773 7.535 5.039 1 94.19 23 PHE B N 1
ATOM 1668 C CA . PHE B 1 23 ? -12.078 8.18 6.148 1 94.19 23 PHE B CA 1
ATOM 1669 C C . PHE B 1 23 ? -12.984 9.211 6.824 1 94.19 23 PHE B C 1
ATOM 1671 O O . PHE B 1 23 ? -13.609 10.023 6.148 1 94.19 23 PHE B O 1
ATOM 1678 N N . ASP B 1 24 ? -12.938 9.102 8.141 1 90.69 24 ASP B N 1
ATOM 1679 C CA . ASP B 1 24 ? -13.602 10.07 9 1 90.69 24 ASP B CA 1
ATOM 1680 C C . ASP B 1 24 ? -12.695 10.492 10.156 1 90.69 24 ASP B C 1
ATOM 1682 O O . ASP B 1 24 ? -12.43 9.695 11.062 1 90.69 24 ASP B O 1
ATOM 1686 N N . PRO B 1 25 ? -12.242 11.734 10.211 1 87.94 25 PRO B N 1
ATOM 1687 C CA . PRO B 1 25 ? -11.312 12.172 11.258 1 87.94 25 PRO B CA 1
ATOM 1688 C C . PRO B 1 25 ? -11.938 12.141 12.656 1 87.94 25 PRO B C 1
ATOM 1690 O O . PRO B 1 25 ? -11.219 12.18 13.656 1 87.94 25 PRO B O 1
ATOM 1693 N N . ASN B 1 26 ? -13.266 12.023 12.688 1 85.19 26 ASN B N 1
ATOM 1694 C CA . ASN B 1 26 ? -13.945 12.031 13.977 1 85.19 26 ASN B CA 1
ATOM 1695 C C . ASN B 1 26 ? -14.266 10.617 14.453 1 85.19 26 ASN B C 1
ATOM 1697 O O . ASN B 1 26 ? -14.75 10.422 15.562 1 85.19 26 ASN B O 1
ATOM 1701 N N . ASP B 1 27 ? -14.039 9.711 13.586 1 82.31 27 ASP B N 1
ATOM 1702 C CA . ASP B 1 27 ? -14.383 8.336 13.914 1 82.31 27 ASP B CA 1
ATOM 1703 C C . ASP B 1 27 ? -13.156 7.43 13.844 1 82.31 27 ASP B C 1
ATOM 1705 O O . ASP B 1 27 ? -13.016 6.629 12.922 1 82.31 27 ASP B O 1
ATOM 1709 N N . GLN B 1 28 ? -12.375 7.562 14.922 1 85.06 28 GLN B N 1
ATOM 1710 C CA . GLN B 1 28 ? -11.188 6.727 15.031 1 85.06 28 GLN B CA 1
ATOM 1711 C C . GLN B 1 28 ? -11.297 5.762 16.203 1 85.06 28 GLN B C 1
ATOM 1713 O O . GLN B 1 28 ? -11.82 6.125 17.266 1 85.06 28 GLN B O 1
ATOM 1718 N N . ASP B 1 29 ? -10.828 4.555 15.844 1 90.12 29 ASP B N 1
ATOM 1719 C CA . ASP B 1 29 ? -10.828 3.67 17 1 90.12 29 ASP B CA 1
ATOM 1720 C C . ASP B 1 29 ? -9.789 4.121 18.031 1 90.12 29 ASP B C 1
ATOM 1722 O O . ASP B 1 29 ? -8.883 4.891 17.703 1 90.12 29 ASP B O 1
ATOM 1726 N N . ALA B 1 30 ? -9.891 3.65 19.281 1 93.38 30 ALA B N 1
ATOM 1727 C CA . ALA B 1 30 ? -9.141 4.148 20.438 1 93.38 30 ALA B CA 1
ATOM 1728 C C . ALA B 1 30 ? -7.645 3.896 20.266 1 93.38 30 ALA B C 1
ATOM 1730 O O . ALA B 1 30 ? -6.82 4.742 20.625 1 93.38 30 ALA B O 1
ATOM 1731 N N . GLU B 1 31 ? -7.293 2.773 19.734 1 96.38 31 GLU B N 1
ATOM 1732 C CA . GLU B 1 31 ? -5.879 2.443 19.578 1 96.38 31 GLU B CA 1
ATOM 1733 C C . GLU B 1 31 ? -5.227 3.312 18.5 1 96.38 31 GLU B C 1
ATOM 1735 O O . GLU B 1 31 ? -4.09 3.76 18.656 1 96.38 31 GLU B O 1
ATOM 1740 N N . LEU B 1 32 ? -5.914 3.477 17.406 1 96.62 32 LEU B N 1
ATOM 1741 C CA . LEU B 1 32 ? -5.434 4.348 16.328 1 96.62 32 LEU B CA 1
ATOM 1742 C C . LEU B 1 32 ? -5.254 5.777 16.844 1 96.62 32 LEU B C 1
ATOM 1744 O O . LEU B 1 32 ? -4.223 6.402 16.578 1 96.62 32 LEU B O 1
ATOM 1748 N N . LEU B 1 33 ? -6.203 6.25 17.609 1 96.06 33 LEU B N 1
ATOM 1749 C CA . LEU B 1 33 ? -6.133 7.59 18.172 1 96.06 33 LEU B CA 1
ATOM 1750 C C . LEU B 1 33 ? -4.941 7.711 19.125 1 96.06 33 LEU B C 1
ATOM 1752 O O . LEU B 1 33 ? -4.254 8.734 19.125 1 96.06 33 LEU B O 1
ATOM 1756 N N . ALA B 1 34 ? -4.734 6.688 19.906 1 96.88 34 ALA B N 1
ATOM 1757 C CA . ALA B 1 34 ? -3.59 6.695 20.828 1 96.88 34 ALA B CA 1
ATOM 1758 C C . ALA B 1 34 ? -2.279 6.832 20.047 1 96.88 34 ALA B C 1
ATOM 1760 O O . ALA B 1 34 ? -1.375 7.555 20.484 1 96.88 34 ALA B O 1
ATOM 1761 N N . GLU B 1 35 ? -2.178 6.145 18.953 1 97.38 35 GLU B N 1
ATOM 1762 C CA . GLU B 1 35 ? -0.986 6.258 18.125 1 97.38 35 GLU B CA 1
ATOM 1763 C C . GLU B 1 35 ? -0.853 7.66 17.531 1 97.38 35 GLU B C 1
ATOM 1765 O O . GLU B 1 35 ? 0.243 8.227 17.5 1 97.38 35 GLU B O 1
ATOM 1770 N N . LEU B 1 36 ? -1.941 8.25 17.094 1 96.62 36 LEU B N 1
ATOM 1771 C CA . LEU B 1 36 ? -1.939 9.609 16.578 1 96.62 36 LEU B CA 1
ATOM 1772 C C . LEU B 1 36 ? -1.484 10.602 17.641 1 96.62 36 LEU B C 1
ATOM 1774 O O . LEU B 1 36 ? -0.664 11.477 17.375 1 96.62 36 LEU B O 1
ATOM 1778 N N . MET B 1 37 ? -1.984 10.43 18.844 1 96.38 37 MET B N 1
ATOM 1779 C CA . MET B 1 37 ? -1.632 11.32 19.938 1 96.38 37 MET B CA 1
ATOM 1780 C C . MET B 1 37 ? -0.167 11.156 20.328 1 96.38 37 MET B C 1
ATOM 1782 O O . MET B 1 37 ? 0.512 12.133 20.641 1 96.38 37 MET B O 1
ATOM 1786 N N . ARG B 1 38 ? 0.271 9.906 20.297 1 97.44 38 ARG B N 1
ATOM 1787 C CA . ARG B 1 38 ? 1.685 9.664 20.578 1 97.44 38 ARG B CA 1
ATOM 1788 C C . ARG B 1 38 ? 2.57 10.398 19.578 1 97.44 38 ARG B C 1
ATOM 1790 O O . ARG B 1 38 ? 3.543 11.055 19.969 1 97.44 38 ARG B O 1
ATOM 1797 N N . GLN B 1 39 ? 2.281 10.336 18.312 1 97.75 39 GLN B N 1
ATOM 1798 C CA . GLN B 1 39 ? 3.037 11.016 17.266 1 97.75 39 GLN B CA 1
ATOM 1799 C C . GLN B 1 39 ? 2.924 12.531 17.406 1 97.75 39 GLN B C 1
ATOM 1801 O O . GLN B 1 39 ? 3.908 13.25 17.234 1 97.75 39 GLN B O 1
ATOM 1806 N N . SER B 1 40 ? 1.73 13 17.734 1 97.62 40 SER B N 1
ATOM 1807 C CA . SER B 1 40 ? 1.471 14.43 17.875 1 97.62 40 SER B CA 1
ATOM 1808 C C . SER B 1 40 ? 2.273 15.023 19.031 1 97.62 40 SER B C 1
ATOM 1810 O O . SER B 1 40 ? 2.645 16.203 18.984 1 97.62 40 SER B O 1
ATOM 1812 N N . ALA B 1 41 ? 2.525 14.227 20.016 1 96.94 41 ALA B N 1
ATOM 1813 C CA . ALA B 1 41 ? 3.229 14.695 21.203 1 96.94 41 ALA B CA 1
ATOM 1814 C C . ALA B 1 41 ? 4.633 15.18 20.859 1 96.94 41 ALA B C 1
ATOM 1816 O O . ALA B 1 41 ? 5.195 16.031 21.562 1 96.94 41 ALA B O 1
ATOM 1817 N N . SER B 1 42 ? 5.168 14.703 19.781 1 97 42 SER B N 1
ATOM 1818 C CA . SER B 1 42 ? 6.516 15.094 19.391 1 97 42 SER B CA 1
ATOM 1819 C C . SER B 1 42 ? 6.484 16.094 18.234 1 97 42 SER B C 1
ATOM 1821 O O . SER B 1 42 ? 7.531 16.469 17.703 1 97 42 SER B O 1
ATOM 1823 N N . GLU B 1 43 ? 5.363 16.5 17.844 1 98.44 43 GLU B N 1
ATOM 1824 C CA . GLU B 1 43 ? 5.215 17.375 16.688 1 98.44 43 GLU B CA 1
ATOM 1825 C C . GLU B 1 43 ? 5.371 18.844 17.094 1 98.44 43 GLU B C 1
ATOM 1827 O O . GLU B 1 43 ? 4.68 19.312 17.984 1 98.44 43 GLU B O 1
ATOM 1832 N N . GLU B 1 44 ? 6.254 19.516 16.422 1 97.88 44 GLU B N 1
ATOM 1833 C CA . GLU B 1 44 ? 6.457 20.938 16.672 1 97.88 44 GLU B CA 1
ATOM 1834 C C . GLU B 1 44 ? 5.875 21.781 15.539 1 97.88 44 GLU B C 1
ATOM 1836 O O . GLU B 1 44 ? 5.336 22.859 15.781 1 97.88 44 GLU B O 1
ATOM 1841 N N . TYR B 1 45 ? 6.008 21.297 14.32 1 98.56 45 TYR B N 1
ATOM 1842 C CA . TYR B 1 45 ? 5.488 22.016 13.156 1 98.56 45 TYR B CA 1
ATOM 1843 C C . TYR B 1 45 ? 4.547 21.125 12.352 1 98.56 45 TYR B C 1
ATOM 1845 O O . TYR B 1 45 ? 4.805 19.938 12.172 1 98.56 45 TYR B O 1
ATOM 1853 N N . LEU B 1 46 ? 3.479 21.703 11.984 1 98.88 46 LEU B N 1
ATOM 1854 C CA . LEU B 1 46 ? 2.602 21.141 10.961 1 98.88 46 LEU B CA 1
ATOM 1855 C C . LEU B 1 46 ? 2.715 21.922 9.656 1 98.88 46 LEU B C 1
ATOM 1857 O O . LEU B 1 46 ? 2.307 23.078 9.586 1 98.88 46 LEU B O 1
ATOM 1861 N N . LEU B 1 47 ? 3.334 21.344 8.688 1 98.94 47 LEU B N 1
ATOM 1862 C CA . LEU B 1 47 ? 3.58 21.969 7.383 1 98.94 47 LEU B CA 1
ATOM 1863 C C . LEU B 1 47 ? 2.535 21.516 6.367 1 98.94 47 LEU B C 1
ATOM 1865 O O . LEU B 1 47 ? 2.426 20.328 6.066 1 98.94 47 LEU B O 1
ATOM 1869 N N . LEU B 1 48 ? 1.762 22.438 5.84 1 98.94 48 LEU B N 1
ATOM 1870 C CA . LEU B 1 48 ? 0.643 22.094 4.969 1 98.94 48 LEU B CA 1
ATOM 1871 C C . LEU B 1 48 ? 0.689 22.891 3.674 1 98.94 48 LEU B C 1
ATOM 1873 O O . LEU B 1 48 ? 1.105 24.047 3.67 1 98.94 48 LEU B O 1
ATOM 1877 N N . GLY B 1 49 ? 0.267 22.266 2.598 1 98.81 49 GLY B N 1
ATOM 1878 C CA . GLY B 1 49 ? -0.099 23.031 1.424 1 98.81 49 GLY B CA 1
ATOM 1879 C C . GLY B 1 49 ? -1.364 23.859 1.619 1 98.81 49 GLY B C 1
ATOM 1880 O O . GLY B 1 49 ? -2.139 23.594 2.543 1 98.81 49 GLY B O 1
ATOM 1881 N N . ARG B 1 50 ? -1.628 24.719 0.717 1 98.19 50 ARG B N 1
ATOM 1882 C CA . ARG B 1 50 ? -2.703 25.688 0.847 1 98.19 50 ARG B CA 1
ATOM 1883 C C . ARG B 1 50 ? -4.055 25 1.004 1 98.19 50 ARG B C 1
ATOM 1885 O O . ARG B 1 50 ? -4.801 25.297 1.942 1 98.19 50 ARG B O 1
ATOM 1892 N N . GLN B 1 51 ? -4.391 24.078 0.1 1 97.69 51 GLN B N 1
ATOM 1893 C CA . GLN B 1 51 ? -5.715 23.469 0.101 1 97.69 51 GLN B CA 1
ATOM 1894 C C . GLN B 1 51 ? -5.961 22.688 1.395 1 97.69 51 GLN B C 1
ATOM 1896 O O . GLN B 1 51 ? -7.02 22.828 2.012 1 97.69 51 GLN B O 1
ATOM 1901 N N . THR B 1 52 ? -4.992 21.859 1.813 1 98.44 52 THR B N 1
ATOM 1902 C CA . THR B 1 52 ? -5.145 21.109 3.059 1 98.44 52 THR B CA 1
ATOM 1903 C C . THR B 1 52 ? -5.254 22.062 4.246 1 98.44 52 THR B C 1
ATOM 1905 O O . THR B 1 52 ? -6.062 21.844 5.152 1 98.44 52 THR B O 1
ATOM 1908 N N . PHE B 1 53 ? -4.465 23.141 4.27 1 98.69 53 PHE B N 1
ATOM 1909 C CA . PHE B 1 53 ? -4.535 24.141 5.336 1 98.69 53 PHE B CA 1
ATOM 1910 C C . PHE B 1 53 ? -5.934 24.734 5.43 1 98.69 53 PHE B C 1
ATOM 1912 O O . PHE B 1 53 ? -6.516 24.797 6.512 1 98.69 53 PHE B O 1
ATOM 1919 N N . GLU B 1 54 ? -6.449 25.141 4.289 1 98.25 54 GLU B N 1
ATOM 1920 C CA . GLU B 1 54 ? -7.777 25.75 4.258 1 98.25 54 GLU B CA 1
ATOM 1921 C C . GLU B 1 54 ? -8.852 24.75 4.68 1 98.25 54 GLU B C 1
ATOM 1923 O O . GLU B 1 54 ? -9.812 25.125 5.359 1 98.25 54 GLU B O 1
ATOM 1928 N N . ASP B 1 55 ? -8.719 23.531 4.281 1 97.5 55 ASP B N 1
ATOM 1929 C CA . ASP B 1 55 ? -9.656 22.484 4.711 1 97.5 55 ASP B CA 1
ATOM 1930 C C . ASP B 1 55 ? -9.625 22.328 6.227 1 97.5 55 ASP B C 1
ATOM 1932 O O . ASP B 1 55 ? -10.672 22.25 6.867 1 97.5 55 ASP B O 1
ATOM 1936 N N . PHE B 1 56 ? -8.391 22.219 6.793 1 97.94 56 PHE B N 1
ATOM 1937 C CA . PHE B 1 56 ? -8.242 22.094 8.242 1 97.94 56 PHE B CA 1
ATOM 1938 C C . PHE B 1 56 ? -8.844 23.281 8.961 1 97.94 56 PHE B C 1
ATOM 1940 O O . PHE B 1 56 ? -9.625 23.125 9.906 1 97.94 56 PHE B O 1
ATOM 1947 N N . ARG B 1 57 ? -8.547 24.406 8.484 1 97.5 57 ARG B N 1
ATOM 1948 C CA . ARG B 1 57 ? -9 25.656 9.102 1 97.5 57 ARG B CA 1
ATOM 1949 C C . ARG B 1 57 ? -10.523 25.734 9.094 1 97.5 57 ARG B C 1
ATOM 1951 O O . ARG B 1 57 ? -11.125 26.281 10.031 1 97.5 57 ARG B O 1
ATOM 1958 N N . GLY B 1 58 ? -11.094 25.281 8.031 1 96.94 58 GLY B N 1
ATOM 1959 C CA . GLY B 1 58 ? -12.539 25.344 7.902 1 96.94 58 GLY B CA 1
ATOM 1960 C C . GLY B 1 58 ? -13.258 24.281 8.727 1 96.94 58 GLY B C 1
ATOM 1961 O O . GLY B 1 58 ? -14.461 24.391 8.977 1 96.94 58 GLY B O 1
ATOM 1962 N N . TYR B 1 59 ? -12.578 23.328 9.258 1 96.19 59 TYR B N 1
ATOM 1963 C CA . TYR B 1 59 ? -13.211 22.172 9.914 1 96.19 59 TYR B CA 1
ATOM 1964 C C . TYR B 1 59 ? -12.883 22.156 11.398 1 96.19 59 TYR B C 1
ATOM 1966 O O . TYR B 1 59 ? -13.789 22.188 12.242 1 96.19 59 TYR B O 1
ATOM 1974 N N . TRP B 1 60 ? -11.656 22.125 11.781 1 95.75 60 TRP B N 1
ATOM 1975 C CA . TRP B 1 60 ? -11.234 21.734 13.125 1 95.75 60 TRP B CA 1
ATOM 1976 C C . TRP B 1 60 ? -11.586 22.812 14.141 1 95.75 60 TRP B C 1
ATOM 1978 O O . TRP B 1 60 ? -12.062 22.516 15.234 1 95.75 60 TRP B O 1
ATOM 1988 N N . PRO B 1 61 ? -11.406 24.141 13.82 1 94.94 61 PRO B N 1
ATOM 1989 C CA . PRO B 1 61 ? -11.781 25.172 14.797 1 94.94 61 PRO B CA 1
ATOM 1990 C C . PRO B 1 61 ? -13.273 25.172 15.117 1 94.94 61 PRO B C 1
ATOM 1992 O O . PRO B 1 61 ? -13.688 25.719 16.141 1 94.94 61 PRO B O 1
ATOM 1995 N N . LYS B 1 62 ? -14.016 24.469 14.258 1 93.62 62 LYS B N 1
ATOM 1996 C CA . LYS B 1 62 ? -15.461 24.438 14.445 1 93.62 62 LYS B CA 1
ATOM 1997 C C . LYS B 1 62 ? -15.875 23.234 15.297 1 93.62 62 LYS B C 1
ATOM 1999 O O . LYS B 1 62 ? -17.047 23.094 15.648 1 93.62 62 LYS B O 1
ATOM 2004 N N . GLN B 1 63 ? -14.93 22.406 15.586 1 91.88 63 GLN B N 1
ATOM 2005 C CA . GLN B 1 63 ? -15.227 21.234 16.406 1 91.88 63 GLN B CA 1
ATOM 2006 C C . GLN B 1 63 ? -15.219 21.594 17.891 1 91.88 63 GLN B C 1
ATOM 2008 O O . GLN B 1 63 ? -14.156 21.609 18.531 1 91.88 63 GLN B O 1
ATOM 2013 N N . THR B 1 64 ? -16.359 21.875 18.516 1 87.94 64 THR B N 1
ATOM 2014 C CA . THR B 1 64 ? -16.453 22.359 19.891 1 87.94 64 THR B CA 1
ATOM 2015 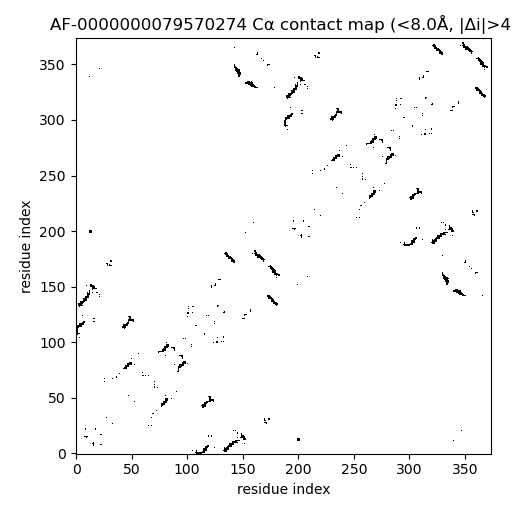C C . THR B 1 64 ? -16.547 21.188 20.859 1 87.94 64 THR B C 1
ATOM 2017 O O . THR B 1 64 ? -16.281 21.359 22.062 1 87.94 64 THR B O 1
ATOM 2020 N N . ASP B 1 65 ? -16.812 20 20.391 1 89.88 65 ASP B N 1
ATOM 2021 C CA . ASP B 1 65 ? -16.984 18.844 21.266 1 89.88 65 ASP B CA 1
ATOM 2022 C C . ASP B 1 65 ? -16.031 17.719 20.859 1 89.88 65 ASP B C 1
ATOM 2024 O O . ASP B 1 65 ? -16.359 16.531 21.016 1 89.88 65 ASP B O 1
ATOM 2028 N N . ASP B 1 66 ? -14.883 18.156 20.359 1 89.94 66 ASP B N 1
ATOM 2029 C CA . ASP B 1 66 ? -13.922 17.156 19.906 1 89.94 66 ASP B CA 1
ATOM 2030 C C . ASP B 1 66 ? -13.305 16.406 21.078 1 89.94 66 ASP B C 1
ATOM 2032 O O . ASP B 1 66 ? -12.586 17 21.891 1 89.94 66 ASP B O 1
ATOM 2036 N N . THR B 1 67 ? -13.578 15.117 21.172 1 88.94 67 THR B N 1
ATOM 2037 C CA . THR B 1 67 ? -13.047 14.312 22.266 1 88.94 67 THR B CA 1
ATOM 2038 C C . THR B 1 67 ? -11.805 13.539 21.812 1 88.94 67 THR B C 1
ATOM 2040 O O . THR B 1 67 ? -11.203 12.805 22.594 1 88.94 67 THR B O 1
ATOM 2043 N N . THR B 1 68 ? -11.344 13.719 20.594 1 90.31 68 THR B N 1
ATOM 2044 C CA . THR B 1 68 ? -10.219 12.961 20.047 1 90.31 68 THR B CA 1
ATOM 2045 C C . THR B 1 68 ? -8.891 13.562 20.516 1 90.31 68 THR B C 1
ATOM 2047 O O . THR B 1 68 ? -7.859 12.898 20.5 1 90.31 68 THR B O 1
ATOM 2050 N N . GLY B 1 69 ? -8.891 14.875 20.891 1 92.94 69 GLY B N 1
ATOM 2051 C CA . GLY B 1 69 ? -7.668 15.586 21.219 1 92.94 69 GLY B CA 1
ATOM 2052 C C . GLY B 1 69 ? -7.008 16.234 20.016 1 92.94 69 GLY B C 1
ATOM 2053 O O . GLY B 1 69 ? -6.035 16.984 20.172 1 92.94 69 GLY B O 1
ATOM 2054 N N . ILE B 1 70 ? -7.52 16.016 18.875 1 95.06 70 ILE B N 1
ATOM 2055 C CA . ILE B 1 70 ? -6.906 16.516 17.641 1 95.06 70 ILE B CA 1
ATOM 2056 C C . ILE B 1 70 ? -7.035 18.031 17.594 1 95.06 70 ILE B C 1
ATOM 2058 O O . ILE B 1 70 ? -6.059 18.734 17.328 1 95.06 70 ILE B O 1
ATOM 2062 N N . THR B 1 71 ? -8.195 18.531 17.906 1 94.88 71 THR B N 1
ATOM 2063 C CA . THR B 1 71 ? -8.406 19.969 17.922 1 94.88 71 THR B CA 1
ATOM 2064 C C . THR B 1 71 ? -7.469 20.641 18.906 1 94.88 71 THR B C 1
ATOM 2066 O O . THR B 1 71 ? -6.855 21.672 18.594 1 94.88 71 THR B O 1
ATOM 2069 N N . ALA B 1 72 ? -7.406 20.078 20.078 1 94.69 72 ALA B N 1
ATOM 2070 C CA . ALA B 1 72 ? -6.527 20.641 21.109 1 94.69 72 ALA B CA 1
ATOM 2071 C C . ALA B 1 72 ? -5.082 20.688 20.625 1 94.69 72 ALA B C 1
ATOM 2073 O O . ALA B 1 72 ? -4.387 21.688 20.828 1 94.69 72 ALA B O 1
ATOM 2074 N N . HIS B 1 73 ? -4.656 19.625 19.984 1 96.56 73 HIS B N 1
ATOM 2075 C CA . HIS B 1 73 ? -3.299 19.578 19.453 1 96.56 73 HIS B CA 1
ATOM 2076 C C . HIS B 1 73 ? -3.1 20.641 18.375 1 96.56 73 HIS B C 1
ATOM 2078 O O . HIS B 1 73 ? -2.102 21.359 18.375 1 96.56 73 HIS B O 1
ATOM 2084 N N . LEU B 1 74 ? -4.066 20.75 17.453 1 97.06 74 LEU B N 1
ATOM 2085 C CA . LEU B 1 74 ? -3.961 21.672 16.328 1 97.06 74 LEU B CA 1
ATOM 2086 C C . LEU B 1 74 ? -3.955 23.125 16.812 1 97.06 74 LEU B C 1
ATOM 2088 O O . LEU B 1 74 ? -3.395 24 16.156 1 97.06 74 LEU B O 1
ATOM 2092 N N . ASN B 1 75 ? -4.488 23.391 17.953 1 94.88 75 ASN B N 1
ATOM 2093 C CA . ASN B 1 75 ? -4.48 24.719 18.547 1 94.88 75 ASN B CA 1
ATOM 2094 C C . ASN B 1 75 ? -3.113 25.078 19.125 1 94.88 75 ASN B C 1
ATOM 2096 O O . ASN B 1 75 ? -2.812 26.25 19.359 1 94.88 75 ASN B O 1
ATOM 2100 N N . GLN B 1 76 ? -2.311 24.094 19.344 1 96.12 76 GLN B N 1
ATOM 2101 C CA . GLN B 1 76 ? -1.03 24.312 20 1 96.12 76 GLN B CA 1
ATOM 2102 C C . GLN B 1 76 ? 0.123 24.25 19.016 1 96.12 76 GLN B C 1
ATOM 2104 O O . GLN B 1 76 ? 1.099 25 19.141 1 96.12 76 GLN B O 1
ATOM 2109 N N . VAL B 1 77 ? 0.051 23.375 18.062 1 98.31 77 VAL B N 1
ATOM 2110 C CA . VAL B 1 77 ? 1.146 23.125 17.141 1 98.31 77 VAL B CA 1
ATOM 2111 C C . VAL B 1 77 ? 1.336 24.344 16.234 1 98.31 77 VAL B C 1
ATOM 2113 O O . VAL B 1 77 ? 0.368 25.031 15.906 1 98.31 77 VAL B O 1
ATOM 2116 N N . THR B 1 78 ? 2.58 24.656 15.906 1 98.31 78 THR B N 1
ATOM 2117 C CA . THR B 1 78 ? 2.85 25.734 14.945 1 98.31 78 THR B CA 1
ATOM 2118 C C . THR B 1 78 ? 2.557 25.266 13.523 1 98.31 78 THR B C 1
ATOM 2120 O O . THR B 1 78 ? 3.178 24.312 13.031 1 98.31 78 THR B O 1
ATOM 2123 N N . LYS B 1 79 ? 1.629 25.953 12.891 1 98.75 79 LYS B N 1
ATOM 2124 C CA . LYS B 1 79 ? 1.255 25.578 11.531 1 98.75 79 LYS B CA 1
ATOM 2125 C C . LYS B 1 79 ? 1.919 26.5 10.508 1 98.75 79 LYS B C 1
ATOM 2127 O O . LYS B 1 79 ? 2.002 27.719 10.719 1 98.75 79 LYS B O 1
ATOM 2132 N N . VAL B 1 80 ? 2.424 25.922 9.445 1 98.75 80 VAL B N 1
ATOM 2133 C CA . VAL B 1 80 ? 3.016 26.672 8.336 1 98.75 80 VAL B CA 1
ATOM 2134 C C . VAL B 1 80 ? 2.295 26.312 7.039 1 98.75 80 VAL B C 1
ATOM 2136 O O . VAL B 1 80 ? 2.338 25.156 6.594 1 98.75 80 VAL B O 1
ATOM 2139 N N . ALA B 1 81 ? 1.631 27.266 6.465 1 98.88 81 ALA B N 1
ATOM 2140 C CA . ALA B 1 81 ? 0.983 27.109 5.168 1 98.88 81 ALA B CA 1
ATOM 2141 C C . ALA B 1 81 ? 1.918 27.516 4.031 1 98.88 81 ALA B C 1
ATOM 2143 O O . ALA B 1 81 ? 2.293 28.672 3.914 1 98.88 81 ALA B O 1
ATOM 2144 N N . VAL B 1 82 ? 2.285 26.562 3.199 1 98.81 82 VAL B N 1
ATOM 2145 C CA . VAL B 1 82 ? 3.076 26.875 2.014 1 98.81 82 VAL B CA 1
ATOM 2146 C C . VAL B 1 82 ? 2.156 27.344 0.884 1 98.81 82 VAL B C 1
ATOM 2148 O O . VAL B 1 82 ? 1.384 26.547 0.341 1 98.81 82 VAL B O 1
ATOM 2151 N N . SER B 1 83 ? 2.252 28.562 0.567 1 97.81 83 SER B N 1
ATOM 2152 C CA . SER B 1 83 ? 1.332 29.141 -0.411 1 97.81 83 SER B CA 1
ATOM 2153 C C . SER B 1 83 ? 1.891 30.422 -1.006 1 97.81 83 SER B C 1
ATOM 2155 O O . SER B 1 83 ? 2.492 31.234 -0.295 1 97.81 83 SER B O 1
ATOM 2157 N N . SER B 1 84 ? 1.646 30.516 -2.283 1 95.44 84 SER B N 1
ATOM 2158 C CA . SER B 1 84 ? 2.059 31.75 -2.936 1 95.44 84 SER B CA 1
ATOM 2159 C C . SER B 1 84 ? 0.902 32.75 -3.025 1 95.44 84 SER B C 1
ATOM 2161 O O . SER B 1 84 ? 1.109 33.906 -3.32 1 95.44 84 SER B O 1
ATOM 2163 N N . SER B 1 85 ? -0.263 32.344 -2.773 1 94.5 85 SER B N 1
ATOM 2164 C CA . SER B 1 85 ? -1.419 33.219 -3 1 94.5 85 SER B CA 1
ATOM 2165 C C . SER B 1 85 ? -2.08 33.594 -1.685 1 94.5 85 SER B C 1
ATOM 2167 O O . SER B 1 85 ? -2.752 34.625 -1.608 1 94.5 85 SER B O 1
ATOM 2169 N N . MET B 1 86 ? -1.887 32.844 -0.66 1 94.81 86 MET B N 1
ATOM 2170 C CA . MET B 1 86 ? -2.496 33.156 0.632 1 94.81 86 MET B CA 1
ATOM 2171 C C . MET B 1 86 ? -1.748 34.281 1.337 1 94.81 86 MET B C 1
ATOM 2173 O O . MET B 1 86 ? -0.52 34.25 1.43 1 94.81 86 MET B O 1
ATOM 2177 N N . THR B 1 87 ? -2.488 35.281 1.841 1 91 87 THR B N 1
ATOM 2178 C CA . THR B 1 87 ? -1.842 36.406 2.492 1 91 87 THR B CA 1
ATOM 2179 C C . THR B 1 87 ? -2.018 36.344 4.004 1 91 87 THR B C 1
ATOM 2181 O O . THR B 1 87 ? -1.105 36.688 4.758 1 91 87 THR B O 1
ATOM 2184 N N . ASP B 1 88 ? -3.135 35.875 4.48 1 93.62 88 ASP B N 1
ATOM 2185 C CA . ASP B 1 88 ? -3.438 35.688 5.898 1 93.62 88 ASP B CA 1
ATOM 2186 C C . ASP B 1 88 ? -3.873 34.25 6.195 1 93.62 88 ASP B C 1
ATOM 2188 O O . ASP B 1 88 ? -4.863 33.781 5.641 1 93.62 88 ASP B O 1
ATOM 2192 N N . PRO B 1 89 ? -3.213 33.625 7.105 1 96.25 89 PRO B N 1
ATOM 2193 C CA . PRO B 1 89 ? -3.613 32.25 7.402 1 96.25 89 PRO B CA 1
ATOM 2194 C C . PRO B 1 89 ? -4.969 32.156 8.102 1 96.25 89 PRO B C 1
ATOM 2196 O O . PRO B 1 89 ? -5.715 31.203 7.898 1 96.25 89 PRO B O 1
ATOM 2199 N N . ASP B 1 90 ? -5.312 33.219 8.93 1 96.5 90 ASP B N 1
ATOM 2200 C CA . ASP B 1 90 ? -6.598 33.344 9.617 1 96.5 90 ASP B CA 1
ATOM 2201 C C . ASP B 1 90 ? -6.852 32.125 10.508 1 96.5 90 ASP B C 1
ATOM 2203 O O . ASP B 1 90 ? -7.949 31.547 10.5 1 96.5 90 ASP B O 1
ATOM 2207 N N . TRP B 1 91 ? -5.855 31.547 11.148 1 97.19 91 TRP B N 1
ATOM 2208 C CA . TRP B 1 91 ? -5.891 30.438 12.094 1 97.19 91 TRP B CA 1
ATOM 2209 C C . TRP B 1 91 ? -4.789 30.578 13.141 1 97.19 91 TRP B C 1
ATOM 2211 O O . TRP B 1 91 ? -3.629 30.828 12.805 1 97.19 91 TRP B O 1
ATOM 2221 N N . GLU B 1 92 ? -5.164 30.516 14.453 1 95.31 92 GLU B N 1
ATOM 2222 C CA . GLU B 1 92 ? -4.207 30.703 15.539 1 95.31 92 GLU B CA 1
ATOM 2223 C C . GLU B 1 92 ? -2.957 29.859 15.328 1 95.31 92 GLU B C 1
ATOM 2225 O O . GLU B 1 92 ? -3.039 28.734 14.82 1 95.31 92 GLU B O 1
ATOM 2230 N N . ASN B 1 93 ? -1.765 30.422 15.688 1 97.69 93 ASN B N 1
ATOM 2231 C CA . ASN B 1 93 ? -0.473 29.75 15.648 1 97.69 93 ASN B CA 1
ATOM 2232 C C . ASN B 1 93 ? -0.113 29.297 14.242 1 97.69 93 ASN B C 1
ATOM 2234 O O . ASN B 1 93 ? 0.304 28.156 14.031 1 97.69 93 ASN B O 1
ATOM 2238 N N . SER B 1 94 ? -0.417 30.141 13.258 1 98.31 94 SER B N 1
ATOM 2239 C CA . SER B 1 94 ? -0.159 29.781 11.867 1 98.31 94 SER B CA 1
ATOM 2240 C C . SER B 1 94 ? 0.604 30.891 11.148 1 98.31 94 SER B C 1
ATOM 2242 O O . SER B 1 94 ? 0.399 32.094 11.422 1 98.31 94 SER B O 1
ATOM 2244 N N . THR B 1 95 ? 1.44 30.547 10.258 1 98.06 95 THR B N 1
ATOM 2245 C CA . THR B 1 95 ? 2.125 31.484 9.359 1 98.06 95 THR B CA 1
ATOM 2246 C C . THR B 1 95 ? 2.006 31.016 7.91 1 98.06 95 THR B C 1
ATOM 2248 O O . THR B 1 95 ? 1.723 29.844 7.648 1 98.06 95 THR B O 1
ATOM 2251 N N . VAL B 1 96 ? 2.166 31.938 7.012 1 98.5 96 VAL B N 1
ATOM 2252 C CA . VAL B 1 96 ? 2.23 31.641 5.586 1 98.5 96 VAL B CA 1
ATOM 2253 C C . VAL B 1 96 ? 3.68 31.703 5.109 1 98.5 96 VAL B C 1
ATOM 2255 O O . VAL B 1 96 ? 4.391 32.688 5.391 1 98.5 96 VAL B O 1
ATOM 2258 N N . ALA B 1 97 ? 4.129 30.703 4.516 1 98.38 97 ALA B N 1
ATOM 2259 C CA . ALA B 1 97 ? 5.453 30.672 3.906 1 98.38 97 ALA B CA 1
ATOM 2260 C C . ALA B 1 97 ? 5.359 30.734 2.385 1 98.38 97 ALA B C 1
ATOM 2262 O O . ALA B 1 97 ? 4.676 29.906 1.769 1 98.38 97 ALA B O 1
ATOM 2263 N N . VAL B 1 98 ? 6.051 31.656 1.818 1 97.5 98 VAL B N 1
ATOM 2264 C CA . VAL B 1 98 ? 6.074 31.828 0.37 1 97.5 98 VAL B CA 1
ATOM 2265 C C . VAL B 1 98 ? 7.43 31.406 -0.183 1 97.5 98 VAL B C 1
ATOM 2267 O O . VAL B 1 98 ? 8.477 31.797 0.345 1 97.5 98 VAL B O 1
ATOM 2270 N N . GLY B 1 99 ? 7.379 30.594 -1.235 1 97.06 99 GLY B N 1
ATOM 2271 C CA . GLY B 1 99 ? 8.633 30.203 -1.857 1 97.06 99 GLY B CA 1
ATOM 2272 C C . GLY B 1 99 ? 8.688 28.719 -2.184 1 97.06 99 GLY B C 1
ATOM 2273 O O . GLY B 1 99 ? 7.648 28.062 -2.305 1 97.06 99 GLY B O 1
ATOM 2274 N N . ASP B 1 100 ? 9.906 28.234 -2.418 1 98.25 100 ASP B N 1
ATOM 2275 C CA . ASP B 1 100 ? 10.148 26.828 -2.754 1 98.25 100 ASP B CA 1
ATOM 2276 C C . ASP B 1 100 ? 9.883 25.922 -1.553 1 98.25 100 ASP B C 1
ATOM 2278 O O . ASP B 1 100 ? 10.508 26.078 -0.5 1 98.25 100 ASP B O 1
ATOM 2282 N N . PRO B 1 101 ? 8.977 25 -1.722 1 98.62 101 PRO B N 1
ATOM 2283 C CA . PRO B 1 101 ? 8.625 24.125 -0.603 1 98.62 101 PRO B CA 1
ATOM 2284 C C . PRO B 1 101 ? 9.844 23.406 -0.013 1 98.62 101 PRO B C 1
ATOM 2286 O O . PRO B 1 101 ? 9.914 23.219 1.202 1 98.62 101 PRO B O 1
ATOM 2289 N N . VAL B 1 102 ? 10.766 23 -0.822 1 98.75 102 VAL B N 1
ATOM 2290 C CA . VAL B 1 102 ? 11.945 22.266 -0.369 1 98.75 102 VAL B CA 1
ATOM 2291 C C . VAL B 1 102 ? 12.836 23.172 0.46 1 98.75 102 VAL B C 1
ATOM 2293 O O . VAL B 1 102 ? 13.352 22.766 1.507 1 98.75 102 VAL B O 1
ATOM 2296 N N . ALA B 1 103 ? 13.039 24.391 0.002 1 98.62 103 ALA B N 1
ATOM 2297 C CA . ALA B 1 103 ? 13.82 25.359 0.761 1 98.62 103 ALA B CA 1
ATOM 2298 C C . ALA B 1 103 ? 13.172 25.656 2.107 1 98.62 103 ALA B C 1
ATOM 2300 O O . ALA B 1 103 ? 13.852 25.75 3.131 1 98.62 103 ALA B O 1
ATOM 2301 N N . ILE B 1 104 ? 11.875 25.828 2.053 1 98.44 104 ILE B N 1
ATOM 2302 C CA . ILE B 1 104 ? 11.125 26.078 3.277 1 98.44 104 ILE B CA 1
ATOM 2303 C C . ILE B 1 104 ? 11.32 24.922 4.258 1 98.44 104 ILE B C 1
ATOM 2305 O O . ILE B 1 104 ? 11.594 25.141 5.438 1 98.44 104 ILE B O 1
ATOM 2309 N N . ALA B 1 105 ? 11.203 23.719 3.801 1 98.69 105 ALA B N 1
ATOM 2310 C CA . ALA B 1 105 ? 11.375 22.531 4.637 1 98.69 105 ALA B CA 1
ATOM 2311 C C . ALA B 1 105 ? 12.797 22.453 5.191 1 98.69 105 ALA B C 1
ATOM 2313 O O . ALA B 1 105 ? 12.992 22.156 6.375 1 98.69 105 ALA B O 1
ATOM 2314 N N . ARG B 1 106 ? 13.781 22.703 4.387 1 98.25 106 ARG B N 1
ATOM 2315 C CA . ARG B 1 106 ? 15.172 22.672 4.828 1 98.25 106 ARG B CA 1
ATOM 2316 C C . ARG B 1 106 ? 15.422 23.672 5.938 1 98.25 106 ARG B C 1
ATOM 2318 O O . ARG B 1 106 ? 16.141 23.391 6.898 1 98.25 106 ARG B O 1
ATOM 2325 N N . ASP B 1 107 ? 14.883 24.828 5.746 1 97.81 107 ASP B N 1
ATOM 2326 C CA . ASP B 1 107 ? 15.031 25.859 6.773 1 97.81 107 ASP B CA 1
ATOM 2327 C C . ASP B 1 107 ? 14.422 25.406 8.094 1 97.81 107 ASP B C 1
ATOM 2329 O O . ASP B 1 107 ? 15.023 25.562 9.156 1 97.81 107 ASP B O 1
ATOM 2333 N N . LEU B 1 108 ? 13.227 24.875 8.039 1 97.88 108 LEU B N 1
ATOM 2334 C CA . LEU B 1 108 ? 12.562 24.375 9.242 1 97.88 108 LEU B CA 1
ATOM 2335 C C . LEU B 1 108 ? 13.375 23.266 9.906 1 97.88 108 LEU B C 1
ATOM 2337 O O . LEU B 1 108 ? 13.383 23.141 11.133 1 97.88 108 LEU B O 1
ATOM 2341 N N . LYS B 1 109 ? 14.055 22.453 9.109 1 97.88 109 LYS B N 1
ATOM 2342 C CA . LYS B 1 109 ? 14.805 21.312 9.609 1 97.88 109 LYS B CA 1
ATOM 2343 C C . LYS B 1 109 ? 16.062 21.75 10.359 1 97.88 109 LYS B C 1
ATOM 2345 O O . LYS B 1 109 ? 16.609 21 11.156 1 97.88 109 LYS B O 1
ATOM 2350 N N . GLN B 1 110 ? 16.703 22.906 10.109 1 95.62 110 GLN B N 1
ATOM 2351 C CA . GLN B 1 110 ? 17.938 23.391 10.711 1 95.62 110 GLN B CA 1
ATOM 2352 C C . GLN B 1 110 ? 17.766 23.609 12.211 1 95.62 110 GLN B C 1
ATOM 2354 O O . GLN B 1 110 ? 18.734 23.516 12.969 1 95.62 110 GLN B O 1
ATOM 2359 N N . GLY B 1 111 ? 16.734 23.578 12.812 1 87.94 111 GLY B N 1
ATOM 2360 C CA . GLY B 1 111 ? 16.531 23.781 14.242 1 87.94 111 GLY B CA 1
ATOM 2361 C C . GLY B 1 111 ? 16.438 22.469 15.016 1 87.94 111 GLY B C 1
ATOM 2362 O O . GLY B 1 111 ? 16.516 21.391 14.422 1 87.94 111 GLY B O 1
ATOM 2363 N N . GLU B 1 112 ? 16.594 22.656 16.328 1 91.62 112 GLU B N 1
ATOM 2364 C CA . GLU B 1 112 ? 16.359 21.516 17.219 1 91.62 112 GLU B CA 1
ATOM 2365 C C . GLU B 1 112 ? 14.906 21.469 17.688 1 91.62 112 GLU B C 1
ATOM 2367 O O . GLU B 1 112 ? 14.203 22.484 17.625 1 91.62 112 GLU B O 1
ATOM 2372 N N . GLY B 1 113 ? 14.516 20.344 18.047 1 93.94 113 GLY B N 1
ATOM 2373 C CA . GLY B 1 113 ? 13.172 20.25 18.594 1 93.94 113 GLY B CA 1
ATOM 2374 C C . GLY B 1 113 ? 12.375 19.094 18 1 93.94 113 GLY B C 1
ATOM 2375 O O . GLY B 1 113 ? 12.945 18.047 17.656 1 93.94 113 GLY B O 1
ATOM 2376 N N . GLY B 1 114 ? 11.062 19.281 18.031 1 97.56 114 GLY B N 1
ATOM 2377 C CA . GLY B 1 114 ? 10.156 18.203 17.641 1 97.56 114 GLY B CA 1
ATOM 2378 C C . GLY B 1 114 ? 10.055 18.031 16.141 1 97.56 114 GLY B C 1
ATOM 2379 O O . GLY B 1 114 ? 10.734 18.719 15.383 1 97.56 114 GLY B O 1
ATOM 2380 N N . ASP B 1 115 ? 9.234 17.203 15.742 1 98.5 115 ASP B N 1
ATOM 2381 C CA . ASP B 1 115 ? 9.086 16.797 14.344 1 98.5 115 ASP B CA 1
ATOM 2382 C C . ASP B 1 115 ? 8.359 17.859 13.539 1 98.5 115 ASP B C 1
ATOM 2384 O O . ASP B 1 115 ? 7.547 18.625 14.078 1 98.5 115 ASP B O 1
ATOM 2388 N N . ILE B 1 116 ? 8.719 17.953 12.281 1 98.81 116 ILE B N 1
ATOM 2389 C CA . ILE B 1 116 ? 7.898 18.594 11.258 1 98.81 116 ILE B CA 1
ATOM 2390 C C . ILE B 1 116 ? 7 17.547 10.594 1 98.81 116 ILE B C 1
ATOM 2392 O O . ILE B 1 116 ? 7.492 16.562 10.031 1 98.81 116 ILE B O 1
ATOM 2396 N N . VAL B 1 117 ? 5.723 17.75 10.68 1 98.94 117 VAL B N 1
ATOM 2397 C CA . VAL B 1 117 ? 4.816 16.75 10.133 1 98.94 117 VAL B CA 1
ATOM 2398 C C . VAL B 1 117 ? 4.039 17.328 8.961 1 98.94 117 VAL B C 1
ATOM 2400 O O . VAL B 1 117 ? 3.59 18.484 9.016 1 98.94 117 VAL B O 1
ATOM 2403 N N . VAL B 1 118 ? 3.934 16.625 7.871 1 98.94 118 VAL B N 1
ATOM 2404 C CA . VAL B 1 118 ? 3.115 16.938 6.703 1 98.94 118 VAL B CA 1
ATOM 2405 C C . VAL B 1 118 ? 2.002 15.898 6.566 1 98.94 118 VAL B C 1
ATOM 2407 O O . VAL B 1 118 ? 2.252 14.695 6.645 1 98.94 118 VAL B O 1
ATOM 2410 N N . THR B 1 119 ? 0.822 16.266 6.398 1 98.75 119 THR B N 1
ATOM 2411 C CA . THR B 1 119 ? -0.321 15.406 6.117 1 98.75 119 THR B CA 1
ATOM 2412 C C . THR B 1 119 ? -1.16 15.977 4.977 1 98.75 119 THR B C 1
ATOM 2414 O O . THR B 1 119 ? -1.124 17.188 4.715 1 98.75 119 THR B O 1
ATOM 2417 N N . GLY B 1 120 ? -2.018 15.062 4.301 1 98.5 120 GLY B N 1
ATOM 2418 C CA . GLY B 1 120 ? -2.637 15.594 3.096 1 98.5 120 GLY B CA 1
ATOM 2419 C C . GLY B 1 120 ? -1.645 16.25 2.152 1 98.5 120 GLY B C 1
ATOM 2420 O O . GLY B 1 120 ? -0.659 15.625 1.75 1 98.5 120 GLY B O 1
ATOM 2421 N N . SER B 1 121 ? -2.018 17.422 1.706 1 98.81 121 SER B N 1
ATOM 2422 C CA . SER B 1 121 ? -1.077 18.281 0.996 1 98.81 121 SER B CA 1
ATOM 2423 C C . SER B 1 121 ? -0.312 17.5 -0.069 1 98.81 121 SER B C 1
ATOM 2425 O O . SER B 1 121 ? 0.921 17.5 -0.084 1 98.81 121 SER B O 1
ATOM 2427 N N . ILE B 1 122 ? -0.99 16.922 -1.051 1 98.81 122 ILE B N 1
ATOM 2428 C CA . ILE B 1 122 ? -0.443 15.945 -1.991 1 98.81 122 ILE B CA 1
ATOM 2429 C C . ILE B 1 122 ? 0.645 16.609 -2.838 1 98.81 122 ILE B C 1
ATOM 2431 O O . ILE B 1 122 ? 1.746 16.062 -2.973 1 98.81 122 ILE B O 1
ATOM 2435 N N . THR B 1 123 ? 0.357 17.797 -3.379 1 98.38 123 THR B N 1
ATOM 2436 C CA . THR B 1 123 ? 1.345 18.5 -4.195 1 98.38 123 THR B CA 1
ATOM 2437 C C . THR B 1 123 ? 2.594 18.812 -3.377 1 98.38 123 THR B C 1
ATOM 2439 O O . THR B 1 123 ? 3.717 18.656 -3.859 1 98.38 123 THR B O 1
ATOM 2442 N N . LEU B 1 124 ? 2.381 19.266 -2.197 1 98.88 124 LEU B N 1
ATOM 2443 C CA . LEU B 1 124 ? 3.502 19.562 -1.31 1 98.88 124 LEU B CA 1
ATOM 2444 C C . LEU B 1 124 ? 4.297 18.297 -1.014 1 98.88 124 LEU B C 1
ATOM 2446 O O . LEU B 1 124 ? 5.527 18.297 -1.07 1 98.88 124 LEU B O 1
ATOM 2450 N N . CYS B 1 125 ? 3.627 17.188 -0.667 1 98.88 125 CYS B N 1
ATOM 2451 C CA . CYS B 1 125 ? 4.293 15.906 -0.42 1 98.88 125 CYS B CA 1
ATOM 2452 C C . CYS B 1 125 ? 5.18 15.523 -1.597 1 98.88 125 CYS B C 1
ATOM 2454 O O . CYS B 1 125 ? 6.328 15.109 -1.407 1 98.88 125 CYS B O 1
ATOM 2456 N N . HIS B 1 126 ? 4.629 15.656 -2.814 1 98.81 126 HIS B N 1
ATOM 2457 C CA . HIS B 1 126 ? 5.387 15.281 -4.004 1 98.81 126 HIS B CA 1
ATOM 2458 C C . HIS B 1 126 ? 6.668 16.109 -4.117 1 98.81 126 HIS B C 1
ATOM 2460 O O . HIS B 1 126 ? 7.738 15.555 -4.391 1 98.81 126 HIS B O 1
ATOM 2466 N N . ALA B 1 127 ? 6.551 17.422 -3.916 1 98.75 127 ALA B N 1
ATOM 2467 C CA . ALA B 1 127 ? 7.715 18.297 -3.988 1 98.75 127 ALA B CA 1
ATOM 2468 C C . ALA B 1 127 ? 8.766 17.891 -2.955 1 98.75 127 ALA B C 1
ATOM 2470 O O . ALA B 1 127 ? 9.961 17.859 -3.26 1 98.75 127 ALA B O 1
ATOM 2471 N N . LEU B 1 128 ? 8.32 17.609 -1.751 1 98.81 128 LEU B N 1
ATOM 2472 C CA . LEU B 1 128 ? 9.242 17.297 -0.664 1 98.81 128 LEU B CA 1
ATOM 2473 C C . LEU B 1 128 ? 9.914 15.938 -0.888 1 98.81 128 LEU B C 1
ATOM 2475 O O . LEU B 1 128 ? 11.078 15.758 -0.549 1 98.81 128 LEU B O 1
ATOM 2479 N N . LEU B 1 129 ? 9.141 14.961 -1.402 1 98.56 129 LEU B N 1
ATOM 2480 C CA . LEU B 1 129 ? 9.719 13.656 -1.73 1 98.56 129 LEU B CA 1
ATOM 2481 C C . LEU B 1 129 ? 10.789 13.789 -2.801 1 98.56 129 LEU B C 1
ATOM 2483 O O . LEU B 1 129 ? 11.914 13.32 -2.619 1 98.56 129 LEU B O 1
ATOM 2487 N N . PHE B 1 130 ? 10.523 14.516 -3.857 1 98.12 130 PHE B N 1
ATOM 2488 C CA . PHE B 1 130 ? 11.5 14.711 -4.922 1 98.12 130 PHE B CA 1
ATOM 2489 C C . PHE B 1 130 ? 12.688 15.531 -4.426 1 98.12 130 PHE B C 1
ATOM 2491 O O . PHE B 1 130 ? 13.812 15.352 -4.902 1 98.12 130 PHE B O 1
ATOM 2498 N N . GLY B 1 131 ? 12.438 16.344 -3.504 1 98.06 131 GLY B N 1
ATOM 2499 C CA . GLY B 1 131 ? 13.484 17.188 -2.951 1 98.06 131 GLY B CA 1
ATOM 2500 C C . GLY B 1 131 ? 14.383 16.453 -1.968 1 98.06 131 GLY B C 1
ATOM 2501 O O . GLY B 1 131 ? 15.367 17.031 -1.484 1 98.06 131 GLY B O 1
ATOM 2502 N N . ASP B 1 132 ? 14.039 15.242 -1.584 1 96.56 132 ASP B N 1
ATOM 2503 C CA . ASP B 1 132 ? 14.828 14.359 -0.731 1 96.56 132 ASP B CA 1
ATOM 2504 C C . ASP B 1 132 ? 15.031 14.969 0.654 1 96.56 132 ASP B C 1
ATOM 2506 O O . ASP B 1 132 ? 16.141 14.984 1.177 1 96.56 132 ASP B O 1
ATOM 2510 N N . VAL B 1 133 ? 13.969 15.555 1.198 1 97.75 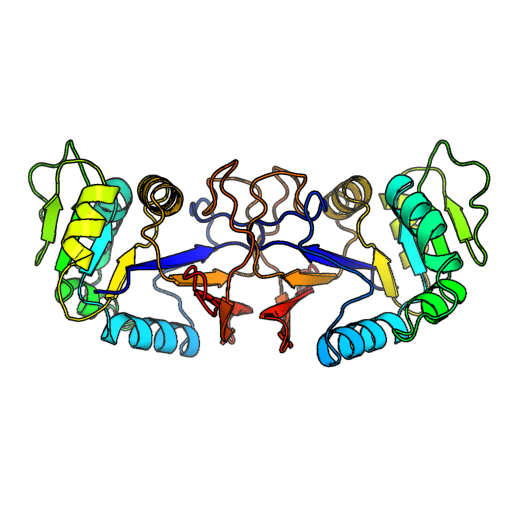133 VAL B N 1
ATOM 2511 C CA . VAL B 1 133 ? 14.078 16.188 2.506 1 97.75 133 VAL B CA 1
ATOM 2512 C C . VAL B 1 133 ? 13.227 15.43 3.523 1 97.75 133 VAL B C 1
ATOM 2514 O O . VAL B 1 133 ? 13.242 15.75 4.715 1 97.75 133 VAL B O 1
ATOM 2517 N N . VAL B 1 134 ? 12.492 14.438 3.082 1 98.56 134 VAL B N 1
ATOM 2518 C CA . VAL B 1 134 ? 11.625 13.672 3.963 1 98.56 134 VAL B CA 1
ATOM 2519 C C . VAL B 1 134 ? 12.43 12.586 4.672 1 98.56 134 VAL B C 1
ATOM 2521 O O . VAL B 1 134 ? 13.148 11.82 4.027 1 98.56 134 VAL B O 1
ATOM 2524 N N . ASP B 1 135 ? 12.273 12.477 6.016 1 98.31 135 ASP B N 1
ATOM 2525 C CA . ASP B 1 135 ? 13.047 11.516 6.801 1 98.31 135 ASP B CA 1
ATOM 2526 C C . ASP B 1 135 ? 12.227 10.258 7.09 1 98.31 135 ASP B C 1
ATOM 2528 O O . ASP B 1 135 ? 12.781 9.172 7.254 1 98.31 135 ASP B O 1
ATOM 2532 N N . GLU B 1 136 ? 10.945 10.398 7.219 1 98.69 136 GLU B N 1
ATOM 2533 C CA . GLU B 1 136 ? 10.109 9.297 7.695 1 98.69 136 GLU B CA 1
ATOM 2534 C C . GLU B 1 136 ? 8.734 9.32 7.027 1 98.69 136 GLU B C 1
ATOM 2536 O O . GLU B 1 136 ? 8.156 10.391 6.836 1 98.69 136 GLU B O 1
ATOM 2541 N N . LEU B 1 137 ? 8.281 8.18 6.605 1 98.81 137 LEU B N 1
ATOM 2542 C CA . LEU B 1 137 ? 6.91 7.957 6.164 1 98.81 137 LEU B CA 1
ATOM 2543 C C . LEU B 1 137 ? 6.105 7.23 7.238 1 98.81 137 LEU B C 1
ATOM 2545 O O . LEU B 1 137 ? 6.555 6.219 7.777 1 98.81 137 LEU B O 1
ATOM 2549 N N . ARG B 1 138 ? 4.992 7.766 7.602 1 98.88 138 ARG B N 1
ATOM 2550 C CA . ARG B 1 138 ? 4.02 7.168 8.508 1 98.88 138 ARG B CA 1
ATOM 2551 C C . ARG B 1 138 ? 2.693 6.914 7.805 1 98.88 138 ARG B C 1
ATOM 2553 O O . ARG B 1 138 ? 1.94 7.852 7.531 1 98.88 138 ARG B O 1
ATOM 2560 N N . LEU B 1 139 ? 2.389 5.668 7.555 1 98.88 139 LEU B N 1
ATOM 2561 C CA . LEU B 1 139 ? 1.278 5.332 6.668 1 98.88 139 LEU B CA 1
ATOM 2562 C C . LEU B 1 139 ? 0.204 4.551 7.414 1 98.88 139 LEU B C 1
ATOM 2564 O O . LEU B 1 139 ? 0.468 3.461 7.926 1 98.88 139 LEU B O 1
ATOM 2568 N N . PHE B 1 140 ? -0.949 5.102 7.559 1 98.56 140 PHE B N 1
ATOM 2569 C CA . PHE B 1 140 ? -2.141 4.422 8.047 1 98.56 140 PHE B CA 1
ATOM 2570 C C . PHE B 1 140 ? -2.959 3.857 6.895 1 98.56 140 PHE B C 1
ATOM 2572 O O . PHE B 1 140 ? -3.691 4.594 6.23 1 98.56 140 PHE B O 1
ATOM 2579 N N . TYR B 1 141 ? -2.889 2.562 6.676 1 98.62 141 TYR B N 1
ATOM 2580 C CA . TYR B 1 141 ? -3.557 1.897 5.562 1 98.62 141 TYR B CA 1
ATOM 2581 C C . TYR B 1 141 ? -4.996 1.545 5.922 1 98.62 141 TYR B C 1
ATOM 2583 O O . TYR B 1 141 ? -5.234 0.742 6.824 1 98.62 141 TYR B O 1
ATOM 2591 N N . TYR B 1 142 ? -5.879 2.139 5.266 1 98.19 142 TYR B N 1
ATOM 2592 C CA . TYR B 1 142 ? -7.285 1.768 5.379 1 98.19 142 TYR B CA 1
ATOM 2593 C C . TYR B 1 142 ? -7.621 0.608 4.445 1 98.19 142 TYR B C 1
ATOM 2595 O O . TYR B 1 142 ? -7.145 0.559 3.311 1 98.19 142 TYR B O 1
ATOM 2603 N N . PRO B 1 143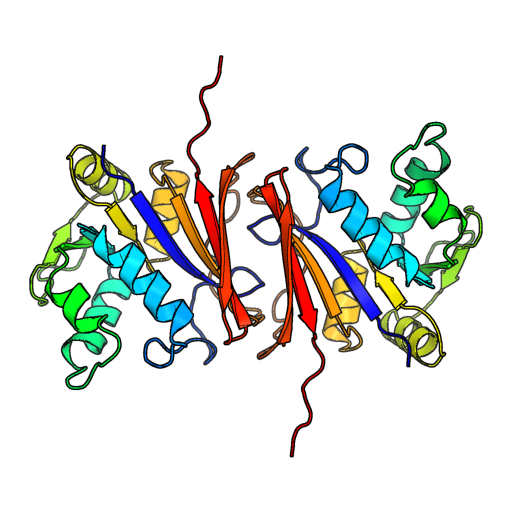 ? -8.43 -0.354 4.902 1 97.69 143 PRO B N 1
ATOM 2604 C CA . PRO B 1 143 ? -8.742 -1.532 4.09 1 97.69 143 PRO B CA 1
ATOM 2605 C C . PRO B 1 143 ? -9.797 -1.249 3.018 1 97.69 143 PRO B C 1
ATOM 2607 O O . PRO B 1 143 ? -10.883 -1.83 3.045 1 97.69 143 PRO B O 1
ATOM 2610 N N . VAL B 1 144 ? -9.422 -0.401 2.098 1 98.06 144 VAL B N 1
ATOM 2611 C CA . VAL B 1 144 ? -10.266 0.062 0.997 1 98.06 144 VAL B CA 1
ATOM 2612 C C . VAL B 1 144 ? -9.422 0.186 -0.274 1 98.06 144 VAL B C 1
ATOM 2614 O O . VAL B 1 144 ? -8.211 0.409 -0.207 1 98.06 144 VAL B O 1
ATOM 2617 N N . VAL B 1 145 ? -10.023 -0.134 -1.362 1 98.44 145 VAL B N 1
ATOM 2618 C CA . VAL B 1 145 ? -9.508 0.234 -2.676 1 98.44 145 VAL B CA 1
ATOM 2619 C C . VAL B 1 145 ? -10.406 1.306 -3.299 1 98.44 145 VAL B C 1
ATOM 2621 O O . VAL B 1 145 ? -11.57 1.053 -3.596 1 98.44 145 VAL B O 1
ATOM 2624 N N . GLN B 1 146 ? -9.781 2.514 -3.463 1 98.06 146 GLN B N 1
ATOM 2625 C CA . GLN B 1 146 ? -10.586 3.633 -3.934 1 98.06 146 GLN B CA 1
ATOM 2626 C C . GLN B 1 146 ? -10.695 3.633 -5.457 1 98.06 146 GLN B C 1
ATOM 2628 O O . GLN B 1 146 ? -11.719 4.035 -6.008 1 98.06 146 GLN B O 1
ATOM 2633 N N . GLY B 1 147 ? -9.68 3.188 -6.219 1 97.75 147 GLY B N 1
ATOM 2634 C CA . GLY B 1 147 ? -9.719 3.002 -7.66 1 97.75 147 GLY B CA 1
ATOM 2635 C C . GLY B 1 147 ? -9.438 4.273 -8.43 1 97.75 147 GLY B C 1
ATOM 2636 O O . GLY B 1 147 ? -9.133 4.227 -9.625 1 97.75 147 GLY B O 1
ATOM 2637 N N . ARG B 1 148 ? -9.5 5.43 -7.805 1 97.5 148 ARG B N 1
ATOM 2638 C CA . ARG B 1 148 ? -9.258 6.738 -8.398 1 97.5 148 ARG B CA 1
ATOM 2639 C C . ARG B 1 148 ? -8.68 7.711 -7.375 1 97.5 148 ARG B C 1
ATOM 2641 O O . ARG B 1 148 ? -8.625 7.402 -6.184 1 97.5 148 ARG B O 1
ATOM 2648 N N . GLY B 1 149 ? -8.234 8.906 -7.953 1 97.69 149 GLY B N 1
ATOM 2649 C CA . GLY B 1 149 ? -7.688 9.922 -7.062 1 97.69 149 GLY B CA 1
ATOM 2650 C C . GLY B 1 149 ? -6.172 9.938 -7.031 1 97.69 149 GLY B C 1
ATOM 2651 O O . GLY B 1 149 ? -5.527 8.992 -7.5 1 97.69 149 GLY B O 1
ATOM 2652 N N . ARG B 1 150 ? -5.648 10.922 -6.391 1 98.06 150 ARG B N 1
ATOM 2653 C CA . ARG B 1 150 ? -4.211 11.164 -6.375 1 98.06 150 ARG B CA 1
ATOM 2654 C C . ARG B 1 150 ? -3.521 10.281 -5.336 1 98.06 150 ARG B C 1
ATOM 2656 O O . ARG B 1 150 ? -4.102 9.969 -4.297 1 98.06 150 ARG B O 1
ATOM 2663 N N . ARG B 1 151 ? -2.312 9.914 -5.656 1 98.44 151 ARG B N 1
ATOM 2664 C CA . ARG B 1 151 ? -1.524 8.984 -4.859 1 98.44 151 ARG B CA 1
ATOM 2665 C C . ARG B 1 151 ? -0.457 9.719 -4.055 1 98.44 151 ARG B C 1
ATOM 2667 O O . ARG B 1 151 ? -0.095 10.852 -4.383 1 98.44 151 ARG B O 1
ATOM 2674 N N . LEU B 1 152 ? 0.005 9.086 -2.994 1 98.75 152 LEU B N 1
ATOM 2675 C CA . LEU B 1 152 ? 1.09 9.648 -2.195 1 98.75 152 LEU B CA 1
ATOM 2676 C C . LEU B 1 152 ? 2.371 9.75 -3.016 1 98.75 152 LEU B C 1
ATOM 2678 O O . LEU B 1 152 ? 3.041 10.781 -3.002 1 98.75 152 LEU B O 1
ATOM 2682 N N . PHE B 1 153 ? 2.707 8.617 -3.742 1 98.62 153 PHE B N 1
ATOM 2683 C CA . PHE B 1 153 ? 3.967 8.586 -4.477 1 98.62 153 PHE B CA 1
ATOM 2684 C C . PHE B 1 153 ? 3.766 9.047 -5.914 1 98.62 153 PHE B C 1
ATOM 2686 O O . PHE B 1 153 ? 2.939 8.484 -6.641 1 98.62 153 PHE B O 1
ATOM 2693 N N . PRO B 1 154 ? 4.484 10.086 -6.305 1 96.69 154 PRO B N 1
ATOM 2694 C CA . PRO B 1 154 ? 4.355 10.547 -7.691 1 96.69 154 PRO B CA 1
ATOM 2695 C C . PRO B 1 154 ? 5.016 9.602 -8.688 1 96.69 154 PRO B C 1
ATOM 2697 O O . PRO B 1 154 ? 5.863 8.789 -8.312 1 96.69 154 PRO B O 1
ATOM 2700 N N . LYS B 1 155 ? 4.57 9.758 -9.891 1 94.5 155 LYS B N 1
ATOM 2701 C CA . LYS B 1 155 ? 5.18 8.969 -10.945 1 94.5 155 LYS B CA 1
ATOM 2702 C C . LYS B 1 155 ? 6.688 9.203 -11.016 1 94.5 155 LYS B C 1
ATOM 2704 O O . LYS B 1 155 ? 7.152 10.336 -10.852 1 94.5 155 LYS B O 1
ATOM 2709 N N . GLU B 1 156 ? 7.449 8.117 -11.227 1 96.31 156 GLU B N 1
ATOM 2710 C CA . GLU B 1 156 ? 8.883 8.125 -11.484 1 96.31 156 GLU B CA 1
ATOM 2711 C C . GLU B 1 156 ? 9.672 8.367 -10.195 1 96.31 156 GLU B C 1
ATOM 2713 O O . GLU B 1 156 ? 10.906 8.414 -10.219 1 96.31 156 GLU B O 1
ATOM 2718 N N . TYR B 1 157 ? 9 8.641 -9.117 1 97.81 157 TYR B N 1
ATOM 2719 C CA . TYR B 1 157 ? 9.703 8.711 -7.84 1 97.81 157 TYR B CA 1
ATOM 2720 C C . TYR B 1 157 ? 10.117 7.328 -7.367 1 97.81 157 TYR B C 1
ATOM 2722 O O . TYR B 1 157 ? 9.273 6.453 -7.168 1 97.81 157 TYR B O 1
ATOM 2730 N N . ALA B 1 158 ? 11.391 7.133 -7.172 1 97.44 158 ALA B N 1
ATOM 2731 C CA . ALA B 1 158 ? 11.898 5.816 -6.789 1 97.44 158 ALA B CA 1
ATOM 2732 C C . ALA B 1 158 ? 12.797 5.91 -5.562 1 97.44 158 ALA B C 1
ATOM 2734 O O . ALA B 1 158 ? 13.602 6.836 -5.441 1 97.44 158 ALA B O 1
ATOM 2735 N N . VAL B 1 159 ? 12.586 5.043 -4.664 1 97.06 159 VAL B N 1
ATOM 2736 C CA . VAL B 1 159 ? 13.438 4.832 -3.498 1 97.06 159 VAL B CA 1
ATOM 2737 C C . VAL B 1 159 ? 13.797 3.354 -3.377 1 97.06 159 VAL B C 1
ATOM 2739 O O . VAL B 1 159 ? 12.953 2.535 -2.992 1 97.06 159 VAL B O 1
ATOM 2742 N N . PRO B 1 160 ? 15 2.963 -3.598 1 94.31 160 PRO B N 1
ATOM 2743 C CA . PRO B 1 160 ? 15.367 1.549 -3.709 1 94.31 160 PRO B CA 1
ATOM 2744 C C . PRO B 1 160 ? 15.328 0.821 -2.367 1 94.31 160 PRO B C 1
ATOM 2746 O O . PRO B 1 160 ? 15.188 -0.404 -2.33 1 94.31 160 PRO B O 1
ATOM 2749 N N . ARG B 1 161 ? 15.523 1.621 -1.29 1 93.75 161 ARG B N 1
ATOM 2750 C CA . ARG B 1 161 ? 15.523 0.968 0.015 1 93.75 161 ARG B CA 1
ATOM 2751 C C . ARG B 1 161 ? 15.008 1.911 1.099 1 93.75 161 ARG B C 1
ATOM 2753 O O . ARG B 1 161 ? 15.5 3.035 1.232 1 93.75 161 ARG B O 1
ATOM 2760 N N . LEU B 1 162 ? 14.023 1.513 1.788 1 97.5 162 LEU B N 1
ATOM 2761 C CA . LEU B 1 162 ? 13.555 2.133 3.021 1 97.5 162 LEU B CA 1
ATOM 2762 C C . LEU B 1 162 ? 13.734 1.191 4.207 1 97.5 162 LEU B C 1
ATOM 2764 O O . LEU B 1 162 ? 13.883 -0.019 4.027 1 97.5 162 LEU B O 1
ATOM 2768 N N . ARG B 1 163 ? 13.867 1.707 5.359 1 97.62 163 ARG B N 1
ATOM 2769 C CA . ARG B 1 163 ? 13.977 0.889 6.562 1 97.62 163 ARG B CA 1
ATOM 2770 C C . ARG B 1 163 ? 12.672 0.917 7.359 1 97.62 163 ARG B C 1
ATOM 2772 O O . ARG B 1 163 ? 12.188 1.989 7.73 1 97.62 163 ARG B O 1
ATOM 2779 N N . LEU B 1 164 ? 12.148 -0.233 7.652 1 98.19 164 LEU B N 1
ATOM 2780 C CA . LEU B 1 164 ? 10.945 -0.347 8.469 1 98.19 164 LEU B CA 1
ATOM 2781 C C . LEU B 1 164 ? 11.219 0.072 9.906 1 98.19 164 LEU B C 1
ATOM 2783 O O . LEU B 1 164 ? 12.195 -0.371 10.508 1 98.19 164 LEU B O 1
ATOM 2787 N N . LEU B 1 165 ? 10.344 0.923 10.438 1 98.06 165 LEU B N 1
ATOM 2788 C CA . LEU B 1 165 ? 10.539 1.434 11.789 1 98.06 165 LEU B CA 1
ATOM 2789 C C . LEU B 1 165 ? 9.516 0.841 12.75 1 98.06 165 LEU B C 1
ATOM 2791 O O . LEU B 1 165 ? 9.812 0.607 13.922 1 98.06 165 LEU B O 1
ATOM 2795 N N . ASP B 1 166 ? 8.336 0.625 12.297 1 98 166 ASP B N 1
ATOM 2796 C CA . ASP B 1 166 ? 7.238 0.216 13.164 1 98 166 ASP B CA 1
ATOM 2797 C C . ASP B 1 166 ? 6.078 -0.35 12.352 1 98 166 ASP B C 1
ATOM 2799 O O . ASP B 1 166 ? 5.883 0.025 11.188 1 98 166 ASP B O 1
ATOM 2803 N N . VAL B 1 167 ? 5.344 -1.289 12.906 1 98.31 167 VAL B N 1
ATOM 2804 C CA . VAL B 1 167 ? 4.105 -1.823 12.352 1 98.31 167 VAL B CA 1
ATOM 2805 C C . VAL B 1 167 ? 3.074 -2.006 13.469 1 98.31 167 VAL B C 1
ATOM 2807 O O . VAL B 1 167 ? 3.41 -2.455 14.562 1 98.31 167 VAL B O 1
ATOM 2810 N N . GLN B 1 168 ? 1.88 -1.617 13.117 1 98.06 168 GLN B N 1
ATOM 2811 C CA . GLN B 1 168 ? 0.772 -1.811 14.047 1 98.06 168 GLN B CA 1
ATOM 2812 C C . GLN B 1 168 ? -0.505 -2.199 13.312 1 98.06 168 GLN B C 1
ATOM 2814 O O . GLN B 1 168 ? -0.643 -1.931 12.117 1 98.06 168 GLN B O 1
ATOM 2819 N N . GLN B 1 169 ? -1.38 -2.898 14.023 1 97.75 169 GLN B N 1
ATOM 2820 C CA . GLN B 1 169 ? -2.744 -3.154 13.57 1 97.75 169 GLN B CA 1
ATOM 2821 C C . GLN B 1 169 ? -3.764 -2.637 14.578 1 97.75 169 GLN B C 1
ATOM 2823 O O . GLN B 1 169 ? -3.533 -2.697 15.789 1 97.75 169 GLN B O 1
ATOM 2828 N N . PHE B 1 170 ? -4.855 -2.164 14.062 1 97.62 170 PHE B N 1
ATOM 2829 C CA . PHE B 1 170 ? -5.898 -1.62 14.922 1 97.62 170 PHE B CA 1
ATOM 2830 C C . PHE B 1 170 ? -7.195 -2.402 14.766 1 97.62 170 PHE B C 1
ATOM 2832 O O . PHE B 1 170 ? -7.387 -3.102 13.766 1 97.62 170 PHE B O 1
ATOM 2839 N N . THR B 1 171 ? -8.109 -2.266 15.711 1 94.62 171 THR B N 1
ATOM 2840 C CA . THR B 1 171 ? -9.359 -3.023 15.727 1 94.62 171 THR B CA 1
ATOM 2841 C C . THR B 1 171 ? -10.25 -2.627 14.555 1 94.62 171 THR B C 1
ATOM 2843 O O . THR B 1 171 ? -11.086 -3.414 14.109 1 94.62 171 THR B O 1
ATOM 2846 N N . SER B 1 172 ? -10.086 -1.479 14.023 1 94.31 172 SER B N 1
ATOM 2847 C CA . SER B 1 172 ? -10.867 -0.956 12.906 1 94.31 172 SER B CA 1
ATOM 2848 C C . SER B 1 172 ? -10.508 -1.657 11.602 1 94.31 172 SER B C 1
ATOM 2850 O O . SER B 1 172 ? -11.211 -1.507 10.594 1 94.31 172 SER B O 1
ATOM 2852 N N . GLY B 1 173 ? -9.398 -2.371 11.602 1 96.31 173 GLY B N 1
ATOM 2853 C CA . GLY B 1 173 ? -8.891 -2.953 10.367 1 96.31 173 GLY B CA 1
ATOM 2854 C C . GLY B 1 173 ? -7.832 -2.102 9.695 1 96.31 173 GLY B C 1
ATOM 2855 O O . GLY B 1 173 ? -7.195 -2.537 8.734 1 96.31 173 GLY B O 1
ATOM 2856 N N . VAL B 1 174 ? -7.621 -0.898 10.25 1 97.94 174 VAL B N 1
ATOM 2857 C CA . VAL B 1 174 ? -6.535 -0.047 9.773 1 97.94 174 VAL B CA 1
ATOM 2858 C C . VAL B 1 174 ? -5.195 -0.611 10.234 1 97.94 174 VAL B C 1
ATOM 2860 O O . VAL B 1 174 ? -5.074 -1.1 11.359 1 97.94 174 VAL B O 1
ATOM 2863 N N . THR B 1 175 ? -4.242 -0.603 9.375 1 98.44 175 THR B N 1
ATOM 2864 C CA . THR B 1 175 ? -2.881 -0.969 9.75 1 98.44 175 THR B CA 1
ATOM 2865 C C . THR B 1 175 ? -1.941 0.224 9.602 1 98.44 175 THR B C 1
ATOM 2867 O O . THR B 1 175 ? -2.246 1.176 8.883 1 98.44 175 THR B O 1
ATOM 2870 N N . TYR B 1 176 ? -0.905 0.195 10.422 1 98.62 176 TYR B N 1
ATOM 2871 C CA . TYR B 1 176 ? 0.085 1.267 10.438 1 98.62 176 TYR B CA 1
ATOM 2872 C C . TYR B 1 176 ? 1.477 0.726 10.125 1 98.62 176 TYR B C 1
ATOM 2874 O O . TYR B 1 176 ? 1.86 -0.337 10.617 1 98.62 176 TYR B O 1
ATOM 2882 N N . ALA B 1 177 ? 2.211 1.394 9.242 1 98.75 177 ALA B N 1
ATOM 2883 C CA . ALA B 1 177 ? 3.629 1.131 9.008 1 98.75 177 ALA B CA 1
ATOM 2884 C C . ALA B 1 177 ? 4.414 2.434 8.883 1 98.75 177 ALA B C 1
ATOM 2886 O O . ALA B 1 177 ? 3.953 3.387 8.25 1 98.75 177 ALA B O 1
ATOM 2887 N N . ALA B 1 178 ? 5.574 2.488 9.5 1 98.75 178 ALA B N 1
ATOM 2888 C CA . ALA B 1 178 ? 6.48 3.629 9.391 1 98.75 178 ALA B CA 1
ATOM 2889 C C . ALA B 1 178 ? 7.812 3.211 8.773 1 98.75 178 ALA B C 1
ATOM 2891 O O . ALA B 1 178 ? 8.336 2.135 9.078 1 98.75 178 ALA B O 1
ATOM 2892 N N . TYR B 1 179 ? 8.344 4.09 7.941 1 98.62 179 TYR B N 1
ATOM 2893 C CA . TYR B 1 179 ? 9.594 3.811 7.234 1 98.62 179 TYR B CA 1
ATOM 2894 C C . TYR B 1 179 ? 10.547 4.996 7.316 1 98.62 179 TYR B C 1
ATOM 2896 O O . TYR B 1 179 ? 10.117 6.152 7.219 1 98.62 179 TYR B O 1
ATOM 2904 N N . SER B 1 180 ? 11.812 4.691 7.477 1 98.5 180 SER B N 1
ATOM 2905 C CA . SER B 1 180 ? 12.844 5.711 7.352 1 98.5 180 SER B CA 1
ATOM 2906 C C . SER B 1 180 ? 13.359 5.801 5.918 1 98.5 180 SER B C 1
ATOM 2908 O O . SER B 1 180 ? 13.617 4.777 5.281 1 98.5 180 SER B O 1
ATOM 2910 N N . LEU B 1 181 ? 13.414 6.98 5.41 1 97.31 181 LEU B N 1
ATOM 2911 C CA . LEU B 1 181 ? 13.992 7.215 4.09 1 97.31 181 LEU B CA 1
ATOM 2912 C C . LEU B 1 181 ? 15.477 7.543 4.195 1 97.31 181 LEU B C 1
ATOM 2914 O O . LEU B 1 181 ? 16.125 7.809 3.184 1 97.31 181 LEU B O 1
ATOM 2918 N N . LEU B 1 182 ? 15.961 7.535 5.383 1 85.88 182 LEU B N 1
ATOM 2919 C CA . LEU B 1 182 ? 17.359 7.879 5.59 1 85.88 182 LEU B CA 1
ATOM 2920 C C . LEU B 1 182 ? 18.266 6.711 5.223 1 85.88 182 LEU B C 1
ATOM 2922 O O . LEU B 1 182 ? 17.922 5.551 5.445 1 85.88 182 LEU B O 1
ATOM 2926 N N . ILE B 1 183 ? 19.125 6.812 4.121 1 65.56 183 ILE B N 1
ATOM 2927 C CA . ILE B 1 183 ? 20.078 5.793 3.693 1 65.56 183 ILE B CA 1
ATOM 2928 C C . ILE B 1 183 ? 21.109 5.566 4.785 1 65.56 183 ILE B C 1
ATOM 2930 O O . ILE B 1 183 ? 21.672 6.523 5.336 1 65.56 183 ILE B O 1
ATOM 2934 N N . ASP B 1 184 ? 20.984 4.402 5.48 1 56.38 184 ASP B N 1
ATOM 2935 C CA . ASP B 1 184 ? 22.062 4.129 6.426 1 56.38 184 ASP B CA 1
ATOM 2936 C C . ASP B 1 184 ? 23.438 4.27 5.758 1 56.38 184 ASP B C 1
ATOM 2938 O O . ASP B 1 184 ? 23.656 3.73 4.672 1 56.38 184 ASP B O 1
ATOM 2942 N N . LYS B 1 185 ? 24.047 5.348 5.879 1 47.22 185 LYS B N 1
ATOM 2943 C CA . LYS B 1 185 ? 25.469 5.422 5.543 1 47.22 185 LYS B CA 1
ATOM 2944 C C . LYS B 1 185 ? 26.234 4.234 6.121 1 47.22 185 LYS B C 1
ATOM 2946 O O . LYS B 1 185 ? 27.469 4.262 6.211 1 47.22 185 LYS B O 1
ATOM 2951 N N . GLU B 1 186 ? 25.984 3.164 6.391 1 34.22 186 GLU B N 1
ATOM 2952 C CA . GLU B 1 186 ? 27.031 2.285 6.922 1 34.22 186 GLU B CA 1
ATOM 2953 C C . GLU B 1 186 ? 28.031 1.899 5.84 1 34.22 186 GLU B C 1
ATOM 2955 O O . GLU B 1 186 ? 27.641 1.496 4.742 1 34.22 186 GLU B O 1
ATOM 2960 N N . LYS B 1 187 ? 29.531 2.301 6.117 1 30.3 187 LYS B N 1
ATOM 2961 C CA . LYS B 1 187 ? 30.828 1.941 5.52 1 30.3 187 LYS B CA 1
ATOM 2962 C C . LYS B 1 187 ? 30.938 0.431 5.336 1 30.3 187 LYS B C 1
ATOM 2964 O O . LYS B 1 187 ? 30.641 -0.336 6.25 1 30.3 187 LYS B O 1
#

Nearest PDB structures (foldseek):
  8jsv-assembly5_J  TM=8.370E-01  e=9.164E-17  Leptospira interrogans serovar Pomona
  3jtw-assembly1_A-2  TM=8.088E-01  e=6.316E-13  Pediococcus pentosaceus ATCC 25745
  2gd9-assembly1_B  TM=7.974E-01  e=7.603E-13  Bacillus subtilis
  2gd9-assembly1_A  TM=7.909E-01  e=1.411E-12  Bacillus subtilis
  1d1g-assembly1_B  TM=8.251E-01  e=1.305E-11  Thermotoga maritima

InterPro domains:
  IPR002734 Bacterial bifunctional deaminase-reductase, C-terminal [PF01872] (3-175)
  IPR024072 Dihydrofolate reductase-like domain superfamily [G3DSA:3.40.430.10] (2-179)
  IPR024072 Dihydrofolate reductase-like domain superfamily [SSF53597] (3-181)
  IPR050765 Riboflavin Biosynthesis HTP Reductase [PTHR38011] (3-179)

Solvent-accessible surface area (backbone atoms only — not comparable to full-atom values): 20486 Å² total; per-residue (Å²): 106,27,49,28,30,42,41,38,64,26,30,68,68,34,26,46,48,82,85,66,85,83,71,52,97,86,68,63,52,71,67,54,45,50,52,50,50,57,57,51,72,42,42,41,33,39,46,26,21,50,68,46,40,53,52,46,60,72,45,45,83,67,49,85,80,64,83,82,48,57,54,63,49,56,62,67,32,39,33,37,30,44,31,86,79,66,87,70,69,88,47,77,55,49,42,67,42,70,74,57,68,48,60,54,50,53,59,65,23,70,39,83,68,45,26,34,36,31,46,68,22,55,71,50,47,39,50,30,56,75,57,70,64,52,38,31,43,36,39,36,36,37,48,26,29,69,30,56,70,49,47,63,71,47,84,69,46,61,39,84,61,43,43,63,70,49,77,49,78,38,94,82,39,35,31,36,44,28,32,32,55,61,74,80,72,83,133,104,26,48,30,30,42,41,36,65,26,29,68,67,33,26,48,47,83,84,65,86,83,71,52,97,86,67,62,50,70,64,54,45,50,52,50,51,59,56,50,73,43,42,44,32,39,46,24,22,48,68,43,41,53,51,47,61,70,46,46,82,70,51,86,79,65,82,82,50,58,51,64,47,57,63,66,31,38,33,38,30,45,32,85,79,65,89,70,68,90,46,76,57,48,43,67,42,70,74,59,67,48,59,53,50,51,60,65,24,70,38,82,70,44,26,34,36,31,45,69,21,56,70,48,47,37,51,30,55,76,56,68,63,54,37,31,41,36,40,37,35,37,49,25,29,69,31,57,73,50,47,63,69,48,85,69,46,62,39,84,62,43,43,63,71,48,75,48,77,36,95,81,38,36,32,36,42,27,31,30,54,61,72,79,73,80,132

Radius of gyration: 22.78 Å; Cα contacts (8 Å, |Δi|>4): 743; chains: 2; bounding box: 59×68×50 Å

pLDDT: mean 95.3, std 8.87, range [30.0, 98.94]

Secondary structure (DSSP, 8-state):
-PPEEEEEEEETT-B-S--SSS--TT---HHHHHHHHHHHTTEEEEEEEHHHHHHHHHHGGG-TT--SSHHHHHHHSEEEEE-SS-S---STTEEEE-S-HHHHHHHHHTS-SSEEEE-S-HHHHHHHHHTT---EEEEEEES-B--SS-BSSPTT--BS--EEEEEEE-TTS-EEEEEE-------/-PPEEEEEEEETT-B-S--SSS--TT---HHHHHHHHHHHTTEEEEEEEHHHHHHHHHHGGG-TT--SSHHHHHHHSEEEEE-SS-S---STTEEEE-S-HHHHHHHHHTS-SSEEEE-S-HHHHHHHHHTT---EEEEEEES-B--SS-BSSPTT--BS--EEEEEEE-TTS-EEEEEE-------